Protein AF-A0A1E4RM38-F1 (afdb_monomer_lite)

Organism: NCBI:txid984485

Radius of gyration: 43.85 Å; chains: 1; bounding box: 98×76×112 Å

Structure (mmCIF, N/CA/C/O backbone):
data_AF-A0A1E4RM38-F1
#
_entry.id   AF-A0A1E4RM38-F1
#
loop_
_atom_site.group_PDB
_atom_site.id
_atom_site.type_symbol
_atom_site.label_atom_id
_atom_site.label_alt_id
_atom_site.label_comp_id
_atom_site.label_asym_id
_atom_site.label_entity_id
_atom_site.label_seq_id
_atom_site.pdbx_PDB_ins_code
_atom_site.Cartn_x
_atom_site.Cartn_y
_atom_site.Cartn_z
_atom_site.occupancy
_atom_site.B_iso_or_equiv
_atom_site.auth_seq_id
_atom_site.auth_comp_id
_atom_site.auth_asym_id
_atom_site.auth_atom_id
_atom_site.pdbx_PDB_model_num
ATOM 1 N N . MET A 1 1 ? 0.732 -27.309 5.985 1.00 41.69 1 MET A N 1
ATOM 2 C CA . MET A 1 1 ? -0.721 -27.213 6.249 1.00 41.69 1 MET A CA 1
ATOM 3 C C . MET A 1 1 ? -1.051 -28.374 7.181 1.00 41.69 1 MET A C 1
ATOM 5 O O . MET A 1 1 ? -0.718 -29.479 6.791 1.00 41.69 1 MET A O 1
ATOM 9 N N . SER A 1 2 ? -1.558 -28.128 8.402 1.00 39.53 2 SER A N 1
ATOM 10 C CA . SER A 1 2 ? -1.841 -29.115 9.484 1.00 39.53 2 SER A CA 1
ATOM 11 C C . SER A 1 2 ? -0.873 -29.141 10.688 1.00 39.53 2 SER A C 1
ATOM 13 O O . SER A 1 2 ? -0.327 -30.190 11.010 1.00 39.53 2 SER A O 1
ATOM 15 N N . ARG A 1 3 ? -0.641 -28.002 11.364 1.00 34.72 3 ARG A N 1
ATOM 16 C CA . ARG A 1 3 ? -0.018 -27.971 12.716 1.00 34.72 3 ARG A CA 1
ATOM 17 C C . ARG A 1 3 ? -0.501 -26.840 13.645 1.00 34.72 3 ARG A C 1
ATOM 19 O O . ARG A 1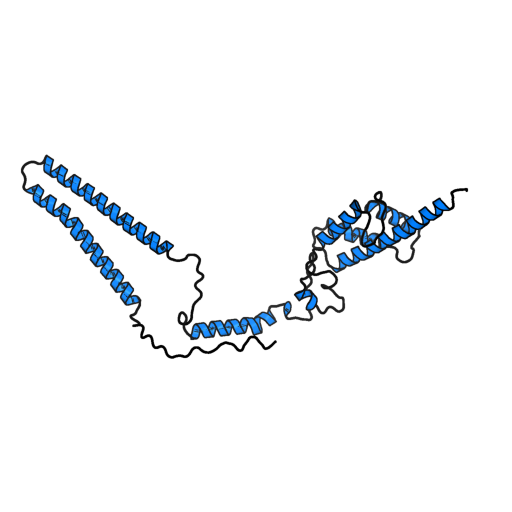 3 ? 0.124 -26.600 14.664 1.00 34.72 3 ARG A O 1
ATOM 26 N N . TYR A 1 4 ? -1.588 -26.140 13.315 1.00 42.53 4 TYR A N 1
ATOM 27 C CA . TYR A 1 4 ? -2.036 -24.962 14.085 1.00 42.53 4 TYR A CA 1
ATOM 28 C C . TYR A 1 4 ? -3.459 -25.076 14.659 1.00 42.53 4 TYR A C 1
ATOM 30 O O . TYR A 1 4 ? -4.029 -24.065 15.045 1.00 42.53 4 TYR A O 1
ATOM 38 N N . ILE A 1 5 ? -4.049 -26.278 14.707 1.00 43.31 5 ILE A N 1
ATOM 39 C CA . ILE A 1 5 ? -5.447 -26.458 15.154 1.00 43.31 5 ILE A CA 1
ATOM 40 C C . ILE A 1 5 ? -5.558 -27.158 16.528 1.00 43.31 5 ILE A C 1
ATOM 42 O O . ILE A 1 5 ? -6.609 -27.087 17.154 1.00 43.31 5 ILE A O 1
ATOM 46 N N . ASP A 1 6 ? -4.485 -27.737 17.072 1.00 42.19 6 ASP A N 1
ATOM 47 C CA . ASP A 1 6 ? -4.609 -28.710 18.174 1.00 42.19 6 ASP A CA 1
ATOM 48 C C . ASP A 1 6 ? -4.479 -28.172 19.614 1.00 42.19 6 ASP A C 1
ATOM 50 O O . ASP A 1 6 ? -4.291 -28.978 20.518 1.00 42.19 6 ASP A O 1
ATOM 54 N N . ASP A 1 7 ? -4.614 -26.867 19.888 1.00 39.22 7 ASP A N 1
ATOM 55 C CA . ASP A 1 7 ? -4.393 -26.358 21.264 1.00 39.22 7 ASP A CA 1
ATOM 56 C C . ASP A 1 7 ? -5.531 -25.527 21.879 1.00 39.22 7 ASP A C 1
ATOM 58 O O . ASP A 1 7 ? -5.318 -24.669 22.732 1.00 39.22 7 ASP A O 1
ATOM 62 N N . TYR A 1 8 ? -6.781 -25.810 21.503 1.00 39.19 8 TYR A N 1
ATOM 63 C CA . TYR A 1 8 ? -7.933 -25.379 22.303 1.00 39.19 8 TYR A CA 1
ATOM 64 C C . TYR A 1 8 ? -8.258 -26.437 23.358 1.00 39.19 8 TYR A C 1
ATOM 66 O O . TYR A 1 8 ? -9.211 -27.210 23.242 1.00 39.19 8 TYR A O 1
ATOM 74 N N . THR A 1 9 ? -7.443 -26.475 24.409 1.00 41.19 9 THR A N 1
ATOM 75 C CA . THR A 1 9 ? -7.754 -27.202 25.640 1.00 41.19 9 THR A CA 1
ATOM 76 C C . THR A 1 9 ? -9.036 -26.618 26.248 1.00 41.19 9 THR A C 1
ATOM 78 O O . THR A 1 9 ? -9.100 -25.444 26.611 1.00 41.19 9 THR A O 1
ATOM 81 N N . GLN A 1 10 ? -10.095 -27.432 26.324 1.00 41.38 10 GLN A N 1
ATOM 82 C CA . GLN A 1 10 ? -11.369 -27.049 26.937 1.00 41.38 10 GLN A CA 1
ATOM 83 C C . GLN A 1 10 ? -11.171 -26.684 28.420 1.00 41.38 10 GLN A C 1
ATOM 85 O O . GLN A 1 10 ? -10.674 -27.521 29.180 1.00 41.38 10 GLN A O 1
ATOM 90 N N . PRO A 1 11 ? -11.605 -25.498 28.884 1.00 38.38 11 PRO A N 1
ATOM 91 C CA . PRO A 1 11 ? -11.641 -25.215 30.307 1.00 38.38 11 PRO A CA 1
ATOM 92 C C . PRO A 1 11 ? -12.803 -25.977 30.964 1.00 38.38 11 PRO A C 1
ATOM 94 O O . PRO A 1 11 ? -13.947 -25.957 30.508 1.00 38.38 11 PRO A O 1
ATOM 97 N N . ASN A 1 12 ? -12.470 -26.670 32.051 1.00 37.03 12 ASN A N 1
ATOM 98 C CA . ASN A 1 12 ? -13.349 -27.481 32.892 1.00 37.03 12 ASN A CA 1
ATOM 99 C C . ASN A 1 12 ? -14.582 -26.673 33.376 1.00 37.03 12 ASN A C 1
ATOM 101 O O . ASN A 1 12 ? -14.408 -25.635 34.016 1.00 37.03 12 ASN A O 1
ATOM 105 N N . PRO A 1 13 ? -15.834 -27.119 33.146 1.00 42.34 13 PRO A N 1
ATOM 106 C CA . PRO A 1 13 ? -17.032 -26.336 33.451 1.00 42.34 13 PRO A CA 1
ATOM 107 C C . PRO A 1 13 ? -17.514 -26.578 34.890 1.00 42.34 13 PRO A C 1
ATOM 109 O O . PRO A 1 13 ? -18.629 -27.054 35.108 1.00 42.34 13 PRO A O 1
ATOM 112 N N . ARG A 1 14 ? -16.672 -26.306 35.893 1.00 40.62 14 ARG A N 1
ATOM 113 C CA . ARG A 1 14 ? -17.050 -26.467 37.308 1.00 40.62 14 ARG A CA 1
ATOM 114 C C . ARG A 1 14 ? -16.480 -25.381 38.210 1.00 40.62 14 ARG A C 1
ATOM 116 O O . ARG A 1 14 ? -15.759 -25.693 39.143 1.00 40.62 14 ARG A O 1
ATOM 123 N N . GLU A 1 15 ? -16.901 -24.139 38.006 1.00 42.41 15 GLU A N 1
ATOM 124 C CA . GLU A 1 15 ? -16.954 -23.164 39.100 1.00 42.41 15 GLU A CA 1
ATOM 125 C C . GLU A 1 15 ? -18.278 -22.399 39.033 1.00 42.41 15 GLU A C 1
ATOM 127 O O . GLU A 1 15 ? -18.467 -21.441 38.287 1.00 42.41 15 GLU A O 1
ATOM 132 N N . ASN A 1 16 ? -19.242 -22.898 39.807 1.00 41.47 16 ASN A N 1
ATOM 133 C CA . ASN A 1 16 ? -20.525 -22.257 40.046 1.00 41.47 16 ASN A CA 1
ATOM 134 C C . ASN A 1 16 ? -20.316 -21.041 40.959 1.00 41.47 16 ASN A C 1
ATOM 136 O O . ASN A 1 16 ? -20.560 -21.120 42.162 1.00 41.47 16 ASN A O 1
ATOM 140 N N . PHE A 1 17 ? -19.907 -19.901 40.403 1.00 39.81 17 PHE A N 1
ATOM 141 C CA . PHE A 1 17 ? -20.157 -18.626 41.066 1.00 39.81 17 PHE A CA 1
ATOM 142 C C . PHE A 1 17 ? -21.632 -18.279 40.875 1.00 39.81 17 PHE A C 1
ATOM 144 O O . PHE A 1 17 ? -22.071 -17.850 39.808 1.00 39.81 17 PHE A O 1
ATOM 151 N N . ILE A 1 18 ? -22.416 -18.500 41.930 1.00 44.28 18 ILE A N 1
ATOM 152 C CA . ILE A 1 18 ? -23.777 -17.983 42.065 1.00 44.28 18 ILE A CA 1
ATOM 153 C C . ILE A 1 18 ? -23.659 -16.457 42.164 1.00 44.28 18 ILE A C 1
ATOM 155 O O . ILE A 1 18 ? -23.666 -15.871 43.242 1.00 44.28 18 ILE A O 1
ATOM 159 N N . SER A 1 19 ? -23.514 -15.791 41.021 1.00 43.69 19 SER A N 1
ATOM 160 C CA . SER A 1 19 ? -23.785 -14.366 40.920 1.00 43.69 19 SER A CA 1
ATOM 161 C C . SER A 1 19 ? -25.297 -14.219 41.057 1.00 43.69 19 SER A C 1
ATOM 163 O O . SER A 1 19 ? -26.040 -14.656 40.172 1.00 43.69 19 SER A O 1
ATOM 165 N N . LEU A 1 20 ? -25.763 -13.653 42.168 1.00 48.12 20 LEU A N 1
ATOM 166 C CA . LEU A 1 20 ? -27.133 -13.171 42.312 1.00 48.12 20 LEU A CA 1
ATOM 167 C C . LEU A 1 20 ? -27.441 -12.262 41.116 1.00 48.12 20 LEU A C 1
ATOM 169 O O . LEU A 1 20 ? -27.055 -11.096 41.087 1.00 48.12 20 LEU A O 1
ATOM 173 N N . ARG A 1 21 ? -28.116 -12.820 40.104 1.00 48.44 21 ARG A N 1
ATOM 174 C CA . ARG A 1 21 ? -28.630 -12.106 38.931 1.00 48.44 21 ARG A CA 1
ATOM 175 C C . ARG A 1 21 ? -29.831 -11.268 39.353 1.00 48.44 21 ARG A C 1
ATOM 177 O O . ARG A 1 21 ? -30.956 -11.495 38.920 1.00 48.44 21 ARG A O 1
ATOM 184 N N . LEU A 1 22 ? -29.604 -10.318 40.249 1.00 60.72 22 LEU A N 1
ATOM 185 C CA . LEU A 1 22 ? -30.565 -9.264 40.505 1.00 60.72 22 LEU A CA 1
ATOM 186 C C . LEU A 1 22 ? -30.644 -8.417 39.228 1.00 60.72 22 LEU A C 1
ATOM 188 O O . LEU A 1 22 ? -29.606 -8.006 38.702 1.00 60.72 22 LEU A O 1
ATOM 192 N N . PRO A 1 23 ? -31.846 -8.195 38.674 1.00 69.62 23 PRO A N 1
ATOM 193 C CA . PRO A 1 23 ? -31.990 -7.495 37.411 1.00 69.62 23 PRO A CA 1
ATOM 194 C C . PRO A 1 23 ? -31.404 -6.092 37.556 1.00 69.62 23 PRO A C 1
ATOM 196 O O . PRO A 1 23 ? -31.853 -5.304 38.383 1.00 69.62 23 PRO A O 1
ATOM 199 N N . GLN A 1 24 ? -30.420 -5.768 36.718 1.00 61.69 24 GLN A N 1
ATOM 200 C CA . GLN A 1 24 ? -29.733 -4.471 36.676 1.00 61.69 24 GLN A CA 1
ATOM 201 C C . GLN A 1 24 ? -30.719 -3.286 36.652 1.00 61.69 24 GLN A C 1
ATOM 203 O O . GLN A 1 24 ? -30.463 -2.236 37.233 1.00 61.69 24 GLN A O 1
ATOM 208 N N . ARG A 1 25 ? -31.908 -3.495 36.068 1.00 68.19 25 ARG A N 1
ATOM 209 C CA . ARG A 1 25 ? -33.035 -2.550 36.071 1.00 68.19 25 ARG A CA 1
ATOM 210 C C . ARG A 1 25 ? -33.512 -2.165 37.475 1.00 68.19 25 ARG A C 1
ATOM 212 O O . ARG A 1 25 ? -33.814 -1.000 37.691 1.00 68.19 25 ARG A O 1
ATOM 219 N N . VAL A 1 26 ? -33.557 -3.102 38.423 1.00 78.19 26 VAL A N 1
ATOM 220 C CA . VAL A 1 26 ? -33.981 -2.833 39.808 1.00 78.19 26 VAL A CA 1
ATOM 221 C C . VAL A 1 26 ? -32.930 -2.012 40.541 1.00 78.19 26 VAL A C 1
ATOM 223 O O . VAL A 1 26 ? -33.294 -1.065 41.227 1.00 78.19 26 VAL A O 1
ATOM 226 N N . PHE A 1 27 ? -31.640 -2.287 40.340 1.00 74.94 27 PHE A N 1
ATOM 227 C CA . PHE A 1 27 ? -30.577 -1.457 40.915 1.00 74.94 27 PHE A CA 1
ATOM 228 C C . PHE A 1 27 ? -30.576 -0.036 40.352 1.00 74.94 27 PHE A C 1
ATOM 230 O O . PHE A 1 27 ? -30.433 0.912 41.117 1.00 74.94 27 PHE A O 1
ATOM 237 N N . ILE A 1 28 ? -30.804 0.127 39.046 1.00 74.06 28 ILE A N 1
ATOM 238 C CA . ILE A 1 28 ? -30.939 1.451 38.421 1.00 74.06 28 ILE A CA 1
ATOM 239 C C . ILE A 1 28 ? -32.145 2.199 39.003 1.00 74.06 28 ILE A C 1
ATOM 241 O O . ILE A 1 28 ? -32.046 3.381 39.326 1.00 74.06 28 ILE A O 1
ATOM 245 N N . TRP A 1 29 ? -33.275 1.512 39.183 1.00 78.88 29 TRP A N 1
ATOM 246 C CA . TRP A 1 29 ? -34.489 2.111 39.735 1.00 78.88 29 TRP A CA 1
ATOM 247 C C . TRP A 1 29 ? -34.317 2.507 41.207 1.00 78.88 29 TRP A C 1
ATOM 249 O O . TRP A 1 29 ? -34.650 3.623 41.601 1.00 78.88 29 TRP A O 1
ATOM 259 N N . LEU A 1 30 ? -33.710 1.626 42.004 1.00 84.31 30 LEU A N 1
ATOM 260 C CA . LEU A 1 30 ? -33.431 1.849 43.421 1.00 84.31 30 LEU A CA 1
ATOM 261 C C . LEU A 1 30 ? -32.401 2.969 43.619 1.00 84.31 30 LEU A C 1
ATOM 263 O O . LEU A 1 30 ? -32.569 3.797 44.511 1.00 84.31 30 LEU A O 1
ATOM 267 N N . TYR A 1 31 ? -31.390 3.052 42.750 1.00 81.06 31 TYR A N 1
ATOM 268 C CA . TYR A 1 31 ? -30.443 4.167 42.713 1.00 81.06 31 TYR A CA 1
ATOM 269 C C . TYR A 1 31 ? -31.128 5.488 42.343 1.00 81.06 31 TYR A C 1
ATOM 271 O O . TYR A 1 31 ? -30.920 6.498 43.008 1.00 81.06 31 TYR A O 1
ATOM 279 N N . SER A 1 32 ? -31.992 5.492 41.325 1.00 78.19 32 SER A N 1
ATOM 280 C CA . SER A 1 32 ? -32.708 6.702 40.908 1.00 78.19 32 SER A CA 1
ATOM 281 C C . SER A 1 32 ? -33.638 7.230 42.004 1.00 78.19 32 SER A C 1
ATOM 283 O O . SER A 1 32 ? -33.714 8.439 42.222 1.00 78.19 32 SER A O 1
ATOM 285 N N . ILE A 1 33 ? -34.344 6.338 42.701 1.00 83.56 33 ILE A N 1
ATOM 286 C CA . ILE A 1 33 ? -35.278 6.715 43.769 1.00 83.56 33 ILE A CA 1
ATOM 287 C C . ILE A 1 33 ? -34.536 7.158 45.019 1.00 83.56 33 ILE A C 1
ATOM 289 O O . ILE A 1 33 ? -34.906 8.174 45.606 1.00 83.56 33 ILE A O 1
ATOM 293 N N . SER A 1 34 ? -33.483 6.437 45.417 1.00 83.88 34 SER A N 1
ATOM 294 C CA . SER A 1 34 ? -32.684 6.835 46.575 1.00 83.88 34 SER A CA 1
ATOM 295 C C . SER A 1 34 ? -32.034 8.194 46.333 1.00 83.88 34 SER A C 1
ATOM 297 O O . SER A 1 34 ? -32.115 9.068 47.192 1.00 83.88 34 SER A O 1
ATOM 299 N N . LEU A 1 35 ? -31.498 8.434 45.134 1.00 80.56 35 LEU A N 1
ATOM 300 C CA . LEU A 1 35 ? -30.905 9.715 44.769 1.00 80.56 35 LEU A CA 1
ATOM 301 C C . LEU A 1 35 ? -31.934 10.850 44.789 1.00 80.56 35 LEU A C 1
ATOM 303 O O . LEU A 1 35 ? -31.644 11.915 45.335 1.00 80.56 35 LEU A O 1
ATOM 307 N N . PHE A 1 36 ? -33.141 10.635 44.257 1.00 81.88 36 PHE A N 1
ATOM 308 C CA . PHE A 1 36 ? -34.220 11.624 44.338 1.00 81.88 36 PHE A CA 1
ATOM 309 C C . PHE A 1 36 ? -34.594 11.932 45.794 1.00 81.88 36 PHE A C 1
ATOM 311 O O . PHE A 1 36 ? -34.612 13.097 46.192 1.00 81.88 36 PHE A O 1
ATOM 318 N N . PHE A 1 37 ? -34.812 10.895 46.606 1.00 87.06 37 PHE A N 1
ATOM 319 C CA . PHE A 1 37 ? -35.181 11.033 48.013 1.00 87.06 37 PHE A CA 1
ATOM 320 C C . PHE A 1 37 ? -34.111 11.777 48.824 1.00 87.06 37 PHE A C 1
ATOM 322 O O . PHE A 1 37 ? -34.424 12.757 49.500 1.00 87.06 37 PHE A O 1
ATOM 329 N N . PHE A 1 38 ? -32.839 11.384 48.708 1.00 79.69 38 PHE A N 1
ATOM 330 C CA . PHE A 1 38 ? -31.735 12.056 49.397 1.00 79.69 38 PHE A CA 1
ATOM 331 C C . PHE A 1 38 ? -31.532 13.494 48.915 1.00 79.69 38 PHE A C 1
ATOM 333 O O . PHE A 1 38 ? -31.194 14.361 49.722 1.00 79.69 38 PHE A O 1
ATOM 340 N N . THR A 1 39 ? -31.783 13.782 47.635 1.00 78.06 39 THR A N 1
ATOM 341 C CA . THR A 1 39 ? -31.697 15.151 47.103 1.00 78.06 39 THR A CA 1
ATOM 342 C C . THR A 1 39 ? -32.784 16.040 47.703 1.00 78.06 39 THR A C 1
ATOM 344 O O . THR A 1 39 ? -32.478 17.126 48.192 1.00 78.06 39 THR A O 1
ATOM 347 N N . VAL A 1 40 ? -34.038 15.577 47.727 1.00 81.38 40 VAL A N 1
ATOM 348 C CA . VAL A 1 40 ? -35.159 16.317 48.330 1.00 81.38 40 VAL A CA 1
ATOM 349 C C . VAL A 1 40 ? -34.935 16.529 49.826 1.00 81.38 40 VAL A C 1
ATOM 351 O O . VAL A 1 40 ? -35.122 17.639 50.319 1.00 81.38 40 VAL A O 1
ATOM 354 N N . LEU A 1 41 ? -34.475 15.497 50.538 1.00 83.31 41 LEU A N 1
ATOM 355 C CA . LEU A 1 41 ? -34.159 15.580 51.962 1.00 83.31 41 LEU A CA 1
ATOM 356 C C . LEU A 1 41 ? -33.045 16.601 52.222 1.00 83.31 41 LEU A C 1
ATOM 358 O O . LEU A 1 41 ? -33.192 17.452 53.094 1.00 83.31 41 LEU A O 1
ATOM 362 N N . THR A 1 42 ? -31.974 16.582 51.425 1.00 79.19 42 THR A N 1
ATOM 363 C CA . THR A 1 42 ? -30.876 17.554 51.537 1.00 79.19 42 THR A CA 1
ATOM 364 C C . THR A 1 42 ? -31.372 18.978 51.286 1.00 79.19 42 THR A C 1
ATOM 366 O O . THR A 1 42 ? -31.109 19.858 52.098 1.00 79.19 42 THR A O 1
ATOM 369 N N . ILE A 1 43 ? -32.150 19.213 50.223 1.00 77.12 43 ILE A N 1
ATOM 370 C CA . ILE A 1 43 ? -32.741 20.535 49.948 1.00 77.12 43 ILE A CA 1
ATOM 371 C C . ILE A 1 43 ? -33.626 20.985 51.116 1.00 77.12 43 ILE A C 1
ATOM 373 O O . ILE A 1 43 ? -33.522 22.131 51.548 1.00 77.12 43 ILE A O 1
ATOM 377 N N . GLY A 1 44 ? -34.449 20.086 51.662 1.00 79.81 44 GLY A N 1
ATOM 378 C CA . GLY A 1 44 ? -35.289 20.354 52.827 1.00 79.81 44 GLY A CA 1
ATOM 379 C C . GLY A 1 44 ? -34.477 20.772 54.052 1.00 79.81 44 GLY A C 1
ATOM 380 O O . GLY A 1 44 ? -34.740 21.825 54.624 1.00 79.81 44 GLY A O 1
ATOM 381 N N . PHE A 1 45 ? -33.449 20.005 54.422 1.00 78.38 45 PHE A N 1
ATOM 382 C CA . PHE A 1 45 ? -32.585 20.323 55.565 1.00 78.38 45 PHE A CA 1
ATOM 383 C C . PHE A 1 45 ? -31.848 21.652 55.394 1.00 78.38 45 PHE A C 1
ATOM 385 O O . PHE A 1 45 ? -31.797 22.452 56.328 1.00 78.38 45 PHE A O 1
ATOM 392 N N . VAL A 1 46 ? -31.318 21.922 54.199 1.00 76.56 46 VAL A N 1
ATOM 393 C CA . VAL A 1 46 ? -30.632 23.190 53.936 1.00 76.56 46 VAL A CA 1
ATOM 394 C C . VAL A 1 46 ? -31.638 24.351 53.972 1.00 76.56 46 VAL A C 1
ATOM 396 O O . VAL A 1 46 ? -31.322 25.394 54.537 1.00 76.56 46 VAL A O 1
ATOM 399 N N . ALA A 1 47 ? -32.868 24.173 53.475 1.00 75.94 47 ALA A N 1
ATOM 400 C CA . ALA A 1 47 ? -33.920 25.196 53.493 1.00 75.94 47 ALA A CA 1
ATOM 401 C C . ALA A 1 47 ? -34.531 25.457 54.883 1.00 75.94 47 ALA A C 1
ATOM 403 O O . ALA A 1 47 ? -35.019 26.557 55.134 1.00 75.94 47 ALA A O 1
ATOM 404 N N . VAL A 1 48 ? -34.482 24.502 55.816 1.00 82.44 48 VAL A N 1
ATOM 405 C CA . VAL A 1 48 ? -34.952 24.720 57.198 1.00 82.44 48 VAL A CA 1
ATOM 406 C C . VAL A 1 48 ? -34.127 25.803 57.899 1.00 82.44 48 VAL A C 1
ATOM 408 O O . VAL A 1 48 ? -34.691 26.610 58.632 1.00 82.44 48 VAL A O 1
ATOM 411 N N . THR A 1 49 ? -32.821 25.882 57.628 1.00 75.88 49 THR A N 1
ATOM 412 C CA . THR A 1 49 ? -31.928 26.864 58.269 1.00 75.88 49 THR A CA 1
ATOM 413 C C . THR A 1 49 ? -32.291 28.337 57.991 1.00 75.88 49 THR A C 1
ATOM 415 O O . THR A 1 49 ? -32.427 29.084 58.962 1.00 75.88 49 THR A O 1
ATOM 418 N N . PRO A 1 50 ? -32.549 28.801 56.746 1.00 74.12 50 PRO A N 1
ATOM 419 C CA . PRO A 1 50 ? -33.031 30.162 56.520 1.00 74.12 50 PRO A CA 1
ATOM 420 C C . PRO A 1 50 ? -34.448 30.376 57.056 1.00 74.12 50 PRO A C 1
ATOM 422 O O . PRO A 1 50 ? -34.735 31.446 57.586 1.00 74.12 50 PRO A O 1
ATOM 425 N N . ILE A 1 51 ? -35.330 29.376 56.961 1.00 79.06 51 ILE A N 1
ATOM 426 C CA . ILE A 1 51 ? -36.713 29.488 57.450 1.00 79.06 51 ILE A CA 1
ATOM 427 C C . ILE A 1 51 ? -36.741 29.705 58.969 1.00 79.06 51 ILE A C 1
ATOM 429 O O . ILE A 1 51 ? -37.518 30.529 59.457 1.00 79.06 51 ILE A O 1
ATOM 433 N N . ASP A 1 52 ? -35.893 28.996 59.714 1.00 77.69 52 ASP A N 1
ATOM 434 C CA . ASP A 1 52 ? -35.796 29.127 61.167 1.00 77.69 52 ASP A CA 1
ATOM 435 C C . ASP A 1 52 ? -35.284 30.514 61.576 1.00 77.69 52 ASP A C 1
ATOM 437 O O . ASP A 1 52 ? -35.895 31.190 62.407 1.00 77.69 52 ASP A O 1
ATOM 441 N N . VAL A 1 53 ? -34.245 31.021 60.906 1.00 75.06 53 VAL A N 1
ATOM 442 C CA . VAL A 1 53 ? -33.737 32.365 61.207 1.00 75.06 53 VAL A CA 1
ATOM 443 C C . VAL A 1 53 ? -34.736 33.462 60.816 1.00 75.06 53 VAL A C 1
ATOM 445 O O . VAL A 1 53 ? -34.874 34.450 61.541 1.00 75.06 53 VAL A O 1
ATOM 448 N N . ILE A 1 54 ? -35.510 33.290 59.739 1.00 73.94 54 ILE A N 1
ATOM 449 C CA . ILE A 1 54 ? -36.615 34.206 59.399 1.00 73.94 54 ILE A CA 1
ATOM 450 C C . ILE A 1 54 ? -37.665 34.226 60.522 1.00 73.94 54 ILE A C 1
ATOM 452 O O . ILE A 1 54 ? -38.122 35.296 60.924 1.00 73.94 54 ILE A O 1
ATOM 456 N N . LYS A 1 55 ? -38.024 33.065 61.084 1.00 77.50 55 LYS A N 1
ATOM 457 C CA . LYS A 1 55 ? -38.975 32.996 62.204 1.00 77.50 55 LYS A CA 1
ATOM 458 C C . LYS A 1 55 ? -38.434 33.644 63.477 1.00 77.50 55 LYS A C 1
ATOM 460 O O . LYS A 1 55 ? -39.154 34.416 64.106 1.00 77.50 55 LYS A O 1
ATOM 465 N N . GLN A 1 56 ? -37.178 33.388 63.836 1.00 70.31 56 GLN A N 1
ATOM 466 C CA . GLN A 1 56 ? -36.564 33.973 65.033 1.00 70.31 56 GLN A CA 1
ATOM 467 C C . GLN A 1 56 ? -36.377 35.494 64.912 1.00 70.31 56 GLN A C 1
ATOM 469 O O . GLN A 1 56 ? -36.550 36.226 65.886 1.00 70.31 56 GLN A O 1
ATOM 474 N N . THR A 1 57 ? -36.095 36.001 63.709 1.00 70.88 57 THR A N 1
ATOM 475 C CA . THR A 1 57 ? -35.948 37.446 63.467 1.00 70.88 57 THR A CA 1
ATOM 476 C C . THR A 1 57 ? -37.279 38.201 63.446 1.00 70.88 57 THR A C 1
ATOM 478 O O . THR A 1 57 ? -37.293 39.402 63.715 1.00 70.88 57 THR A O 1
ATOM 481 N N . LEU A 1 58 ? -38.422 37.547 63.211 1.00 69.56 58 LEU A N 1
ATOM 482 C CA . LEU A 1 58 ? -39.734 38.207 63.268 1.00 69.56 58 LEU A CA 1
ATOM 483 C C . LEU A 1 58 ? -40.064 38.759 64.671 1.00 69.56 58 LEU A C 1
ATOM 485 O O . LEU A 1 58 ? -40.679 39.821 64.754 1.00 69.56 58 LEU A O 1
ATOM 489 N N . GLY A 1 59 ? -39.579 38.129 65.748 1.00 66.50 59 GLY A N 1
ATOM 490 C CA . GLY A 1 59 ? -39.905 38.479 67.141 1.00 66.50 59 GLY A CA 1
ATOM 491 C C . GLY A 1 59 ? -39.123 39.636 67.789 1.00 66.50 59 GLY A C 1
ATOM 492 O O . GLY A 1 59 ? -39.456 40.022 68.905 1.00 66.50 59 GLY A O 1
ATOM 493 N N . THR A 1 60 ? -38.096 40.204 67.146 1.00 64.94 60 THR A N 1
ATOM 494 C CA . THR A 1 60 ? -37.252 41.277 67.732 1.00 64.94 60 THR A CA 1
ATOM 495 C C . THR A 1 60 ? -37.694 42.687 67.300 1.00 64.94 60 THR A C 1
ATOM 497 O O . THR A 1 60 ? -38.385 42.838 66.301 1.00 64.94 60 THR A O 1
ATOM 500 N N . SER A 1 61 ? -37.348 43.763 68.015 1.00 63.94 61 SER A N 1
ATOM 501 C CA . SER A 1 61 ? -37.934 45.101 67.742 1.00 63.94 61 SER A CA 1
ATOM 502 C C . SER A 1 61 ? -37.188 45.960 66.702 1.00 63.94 61 SER A C 1
ATOM 504 O O . SER A 1 61 ? -37.737 46.950 66.226 1.00 63.94 61 SER A O 1
ATOM 506 N N . SER A 1 62 ? -35.953 45.618 66.308 1.00 72.06 62 SER A N 1
ATOM 507 C CA . SER A 1 62 ? -35.121 46.451 65.418 1.00 72.06 62 SER A CA 1
ATOM 508 C C . SER A 1 62 ? -35.164 45.994 63.950 1.00 72.06 62 SER A C 1
ATOM 510 O O . SER A 1 62 ? -34.507 45.039 63.547 1.00 72.06 62 SER A O 1
ATOM 512 N N . SER A 1 63 ? -35.918 46.709 63.107 1.00 69.38 63 SER A N 1
ATOM 513 C CA . SER A 1 63 ? -36.176 46.309 61.709 1.00 69.38 63 SER A CA 1
ATOM 514 C C . SER A 1 63 ? -34.924 46.193 60.819 1.00 69.38 63 SER A C 1
ATOM 516 O O . SER A 1 63 ? -34.890 45.343 59.933 1.00 69.38 63 SER A O 1
ATOM 518 N N . GLY A 1 64 ? -33.893 47.020 61.032 1.00 71.19 64 GLY A N 1
ATOM 519 C CA . GLY A 1 64 ? -32.694 47.038 60.176 1.00 71.19 64 GLY A CA 1
ATOM 520 C C . GLY A 1 64 ? -31.772 45.828 60.366 1.00 71.19 64 GLY A C 1
ATOM 521 O O . GLY A 1 64 ? -31.256 45.276 59.398 1.00 71.19 64 GLY A O 1
ATOM 522 N N . ILE A 1 65 ? -31.621 45.361 61.609 1.00 74.56 65 ILE A N 1
ATOM 523 C CA . ILE A 1 65 ? -30.765 44.210 61.942 1.00 74.56 65 ILE A CA 1
ATOM 524 C C . ILE A 1 65 ? -31.375 42.911 61.389 1.00 74.56 65 ILE A C 1
ATOM 526 O O . ILE A 1 65 ? -30.646 42.047 60.903 1.00 74.56 65 ILE A O 1
ATOM 530 N N . LYS A 1 66 ? -32.713 42.804 61.366 1.00 70.88 66 LYS A N 1
ATOM 531 C CA . LYS A 1 66 ? -33.435 41.660 60.778 1.00 70.88 66 LYS A CA 1
ATOM 532 C C . LYS A 1 66 ? -33.101 41.461 59.304 1.00 70.88 66 LYS A C 1
ATOM 534 O O . LYS A 1 66 ? -32.775 40.356 58.884 1.00 70.88 66 LYS A O 1
ATOM 539 N N . LEU A 1 67 ? -33.169 42.542 58.528 1.00 76.38 67 LEU A N 1
ATOM 540 C CA . LEU A 1 67 ? -32.948 42.499 57.087 1.00 76.38 67 LEU A CA 1
ATOM 541 C C . LEU A 1 67 ? -31.500 42.110 56.757 1.00 76.38 67 LEU A C 1
ATOM 543 O O . LEU A 1 67 ? -31.270 41.309 55.856 1.00 76.38 67 LEU A O 1
ATOM 547 N N . PHE A 1 68 ? -30.532 42.592 57.539 1.00 80.56 68 PHE A N 1
ATOM 548 C CA . PHE A 1 68 ? -29.121 42.258 57.347 1.00 80.56 68 PHE A CA 1
ATOM 549 C C . PHE A 1 68 ? -28.815 40.772 57.605 1.00 80.56 68 PHE A C 1
ATOM 551 O O . PHE A 1 68 ? -28.135 40.135 56.801 1.00 80.56 68 PHE A O 1
ATOM 558 N N . ILE A 1 69 ? -29.372 40.191 58.675 1.00 80.06 69 ILE A N 1
ATOM 559 C CA . ILE A 1 69 ? -29.191 38.766 59.005 1.00 80.06 69 ILE A CA 1
ATOM 560 C C . ILE A 1 69 ? -29.782 37.868 57.908 1.00 80.06 69 ILE A C 1
ATOM 562 O O . ILE A 1 69 ? -29.129 36.923 57.465 1.00 80.06 69 ILE A O 1
ATOM 566 N N . VAL A 1 70 ? -30.989 38.183 57.426 1.00 78.94 70 VAL A N 1
ATOM 567 C CA . VAL A 1 70 ? -31.645 37.410 56.358 1.00 78.94 70 VAL A CA 1
ATOM 568 C C . VAL A 1 70 ? -30.835 37.458 55.058 1.00 78.94 70 VAL A C 1
ATOM 570 O O . VAL A 1 70 ? -30.657 36.423 54.414 1.00 78.94 70 VAL A O 1
ATOM 573 N N . ILE A 1 71 ? -30.291 38.624 54.693 1.00 82.81 71 ILE A N 1
ATOM 574 C CA . ILE A 1 71 ? -29.452 38.776 53.494 1.00 82.81 71 ILE A CA 1
ATOM 575 C C . ILE A 1 71 ? -28.175 37.940 53.604 1.00 82.81 71 ILE A C 1
ATOM 577 O O . ILE A 1 71 ? -27.849 37.216 52.663 1.00 82.81 71 ILE A O 1
ATOM 581 N N . ILE A 1 72 ? -27.476 37.984 54.745 1.00 83.81 72 ILE A N 1
ATOM 582 C CA . ILE A 1 72 ? -26.251 37.194 54.950 1.00 83.81 72 ILE A CA 1
ATOM 583 C C . ILE A 1 72 ? -26.536 35.701 54.780 1.00 83.81 72 ILE A C 1
ATOM 585 O O . ILE A 1 72 ? -25.797 35.009 54.083 1.00 83.81 72 ILE A O 1
ATOM 589 N N . ILE A 1 73 ? -27.625 35.203 55.364 1.00 82.12 73 ILE A N 1
ATOM 590 C CA . ILE A 1 73 ? -27.972 33.781 55.283 1.00 82.12 73 ILE A CA 1
ATOM 591 C C . ILE A 1 73 ? -28.332 33.379 53.855 1.00 82.12 73 ILE A C 1
ATOM 593 O O . ILE A 1 73 ? -27.903 32.321 53.400 1.00 82.12 73 ILE A O 1
ATOM 597 N N . CYS A 1 74 ? -29.051 34.229 53.118 1.00 80.56 74 CYS A N 1
ATOM 598 C CA . CYS A 1 74 ? -29.340 33.978 51.707 1.00 80.56 74 CYS A CA 1
ATOM 599 C C . CYS A 1 74 ? -28.057 33.903 50.866 1.00 80.56 74 CYS A C 1
ATOM 601 O O . CYS A 1 74 ? -27.940 33.029 50.007 1.00 80.56 74 CYS A O 1
ATOM 603 N N . ILE A 1 75 ? -27.079 34.775 51.130 1.00 86.00 75 ILE A N 1
ATOM 604 C CA . ILE A 1 75 ? -25.786 34.762 50.432 1.00 86.00 75 ILE A CA 1
ATOM 605 C C . ILE A 1 75 ? -25.007 33.485 50.764 1.00 86.00 75 ILE A C 1
ATOM 607 O O . ILE A 1 75 ? -24.536 32.806 49.854 1.00 86.00 75 ILE A O 1
ATOM 611 N N . VAL A 1 76 ? -24.906 33.119 52.045 1.00 85.00 76 VAL A N 1
ATOM 612 C CA . VAL A 1 76 ? -24.207 31.896 52.478 1.00 85.00 76 VAL A CA 1
ATOM 613 C C . VAL A 1 76 ? -24.869 30.648 51.886 1.00 85.00 76 VAL A C 1
ATOM 615 O O . VAL A 1 76 ? -24.172 29.765 51.386 1.00 85.00 76 VAL A O 1
ATOM 618 N N . PHE A 1 77 ? -26.203 30.599 51.865 1.00 83.06 77 PHE A N 1
ATOM 619 C CA . PHE A 1 77 ? -26.968 29.525 51.232 1.00 83.06 77 PHE A CA 1
ATOM 620 C C . PHE A 1 77 ? -26.673 29.419 49.730 1.00 83.06 77 PHE A C 1
ATOM 622 O O . PHE A 1 77 ? -26.406 28.325 49.231 1.00 83.06 77 PHE A O 1
ATOM 629 N N . LEU A 1 78 ? -26.675 30.545 49.008 1.00 83.44 78 LEU A N 1
ATOM 630 C CA . LEU A 1 78 ? -26.394 30.572 47.571 1.00 83.44 78 LEU A CA 1
ATOM 631 C C . LEU A 1 78 ? -24.977 30.066 47.282 1.00 83.44 78 LEU A C 1
ATOM 633 O O . LEU A 1 78 ? -24.798 29.202 46.423 1.00 83.44 78 LEU A O 1
ATOM 637 N N . VAL A 1 79 ? -23.983 30.545 48.035 1.00 87.94 79 VAL A N 1
ATOM 638 C CA . VAL A 1 79 ? -2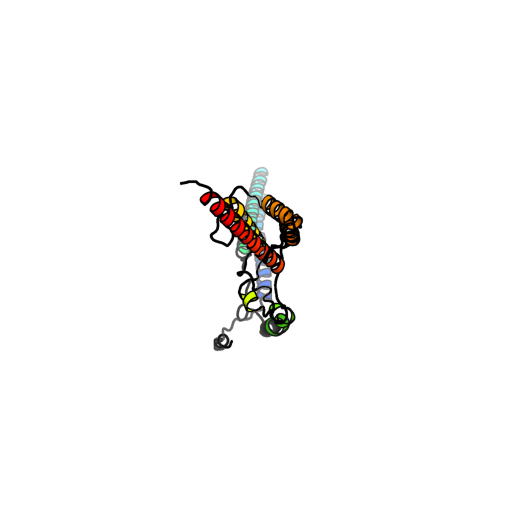2.582 30.123 47.888 1.00 87.94 79 VAL A CA 1
ATOM 639 C C . VAL A 1 79 ? -22.423 28.626 48.166 1.00 87.94 79 VAL A C 1
ATOM 641 O O . VAL A 1 79 ? -21.802 27.923 47.369 1.00 87.94 79 VAL A O 1
ATOM 644 N N . ALA A 1 80 ? -23.026 28.110 49.240 1.00 81.69 80 ALA A N 1
ATOM 645 C CA . ALA A 1 80 ? -22.980 26.686 49.566 1.00 81.69 80 ALA A CA 1
ATOM 646 C C . ALA A 1 80 ? -23.665 25.822 48.490 1.00 81.69 80 ALA A C 1
ATOM 648 O O . ALA A 1 80 ? -23.117 24.802 48.072 1.00 81.69 80 ALA A O 1
ATOM 649 N N . SER A 1 81 ? -24.827 26.248 47.985 1.00 78.75 81 SER A N 1
ATOM 650 C CA . SER A 1 81 ? -25.537 25.550 46.906 1.00 78.75 81 SER A CA 1
ATOM 651 C C . SER A 1 81 ? -24.720 25.514 45.613 1.00 78.75 81 SER A C 1
ATOM 653 O O . SER A 1 81 ? -24.674 24.488 44.933 1.00 78.75 81 SER A O 1
ATOM 655 N N . LEU A 1 82 ? -24.064 26.622 45.267 1.00 85.19 82 LEU A N 1
ATOM 656 C CA . LEU A 1 82 ? -23.216 26.728 44.083 1.00 85.19 82 LEU A CA 1
ATOM 657 C C . LEU A 1 82 ? -21.972 25.838 44.218 1.00 85.19 82 LEU A C 1
ATOM 659 O O . LEU A 1 82 ? -21.633 25.116 43.281 1.00 85.19 82 LEU A O 1
ATOM 663 N N . PHE A 1 83 ? -21.352 25.797 45.399 1.00 88.50 83 PHE A N 1
ATOM 664 C CA . PHE A 1 83 ? -20.241 24.890 45.691 1.00 88.50 83 PHE A CA 1
ATOM 665 C C . PHE A 1 83 ? -20.638 23.411 45.539 1.00 88.50 83 PHE A C 1
ATOM 667 O O . PHE A 1 83 ? -19.952 22.659 44.844 1.00 88.50 83 PHE A O 1
ATOM 674 N N . LEU A 1 84 ? -21.775 22.994 46.112 1.00 82.62 84 LEU A N 1
ATOM 675 C CA . LEU A 1 84 ? -22.286 21.624 45.966 1.00 82.62 84 LEU A CA 1
ATOM 676 C C . LEU A 1 84 ? -22.594 21.270 44.502 1.00 82.62 84 LEU A C 1
ATOM 678 O O . LEU A 1 84 ? -22.318 20.151 44.063 1.00 82.62 84 LEU A O 1
ATOM 682 N N . TYR A 1 85 ? -23.123 22.222 43.728 1.00 83.69 85 TYR A N 1
ATOM 683 C CA . TYR A 1 85 ? -23.364 22.038 42.298 1.00 83.69 85 TYR A CA 1
ATOM 684 C C . TYR A 1 85 ? -22.062 21.790 41.524 1.00 83.69 85 TYR A C 1
ATOM 686 O O . TYR A 1 85 ? -21.982 20.834 40.747 1.00 83.69 85 TYR A O 1
ATOM 694 N N . PHE A 1 86 ? -21.020 22.592 41.770 1.00 88.06 86 PHE A N 1
ATOM 695 C CA . PHE A 1 86 ? -19.716 22.396 41.133 1.00 88.06 86 PHE A CA 1
ATOM 696 C C . PHE A 1 86 ? -19.051 21.083 41.548 1.00 88.06 86 PHE A C 1
ATOM 698 O O . PHE A 1 86 ? -18.493 20.403 40.688 1.00 88.06 86 PHE A O 1
ATOM 705 N N . LEU A 1 87 ? -19.163 20.676 42.817 1.00 84.69 87 LEU A N 1
ATOM 706 C CA . LEU A 1 87 ? -18.642 19.390 43.286 1.00 84.69 87 LEU A CA 1
ATOM 707 C C . LEU A 1 87 ? -19.292 18.216 42.537 1.00 84.69 87 LEU A C 1
ATOM 709 O O . LEU A 1 87 ? -18.596 17.314 42.068 1.00 84.69 87 LEU A O 1
ATOM 713 N N . ARG A 1 88 ? -20.617 18.258 42.352 1.00 86.62 88 ARG A N 1
ATOM 714 C CA . ARG A 1 88 ? -21.352 17.255 41.569 1.00 86.62 88 ARG A CA 1
ATOM 715 C C . ARG A 1 88 ? -20.928 17.252 40.101 1.00 86.62 88 ARG A C 1
ATOM 717 O O . ARG A 1 88 ? -20.742 16.185 39.516 1.00 86.62 88 ARG A O 1
ATOM 724 N N . LEU A 1 89 ? -20.783 18.434 39.500 1.00 85.62 89 LEU A N 1
ATOM 725 C CA . LEU A 1 89 ? -20.356 18.564 38.107 1.00 85.62 89 LEU A CA 1
ATOM 726 C C . LEU A 1 89 ? -18.938 18.003 37.908 1.00 85.62 89 LEU A C 1
ATOM 728 O O . LEU A 1 89 ? -18.687 17.307 36.925 1.00 85.62 89 LEU A O 1
ATOM 732 N N . TYR A 1 90 ? -18.039 18.258 38.859 1.00 88.75 90 TYR A N 1
ATOM 733 C CA . TYR A 1 90 ? -16.669 17.755 38.858 1.00 88.75 90 TYR A CA 1
ATOM 734 C C . TYR A 1 90 ? -16.606 16.229 38.988 1.00 88.75 90 TYR A C 1
ATOM 736 O O . TYR A 1 90 ? -15.963 15.575 38.169 1.00 88.75 90 TYR A O 1
ATOM 744 N N . GLN A 1 91 ? -17.333 15.643 39.946 1.00 86.75 91 GLN A N 1
ATOM 745 C CA . GLN A 1 91 ? -17.411 14.185 40.104 1.00 86.75 91 GLN A CA 1
ATOM 746 C C . GLN A 1 91 ? -17.916 13.501 38.830 1.00 86.75 91 GLN A C 1
ATOM 748 O O . GLN A 1 91 ? -17.315 12.535 38.372 1.00 86.75 91 GLN A O 1
ATOM 753 N N . ASN A 1 92 ? -18.963 14.047 38.204 1.00 79.25 92 ASN A N 1
ATOM 754 C CA . ASN A 1 92 ? -19.498 13.502 36.957 1.00 79.25 92 ASN A CA 1
ATOM 755 C C . ASN A 1 92 ? -18.466 13.540 35.814 1.00 79.25 92 ASN A C 1
ATOM 757 O O . ASN A 1 92 ? -18.382 12.618 35.009 1.00 79.25 92 ASN A O 1
ATOM 761 N N . ARG A 1 93 ? -17.641 14.594 35.747 1.00 84.44 93 ARG A N 1
ATOM 762 C CA . ARG A 1 93 ? -16.558 14.686 34.757 1.00 84.44 93 ARG A CA 1
ATOM 763 C C . ARG A 1 93 ? -15.458 13.657 34.993 1.00 84.44 93 ARG A C 1
ATOM 765 O O . ARG A 1 93 ? -14.997 13.076 34.017 1.00 84.44 93 ARG A O 1
ATOM 772 N N . ILE A 1 94 ? -15.073 13.408 36.245 1.00 85.12 94 ILE A N 1
ATOM 773 C CA . ILE A 1 94 ? -14.114 12.342 36.575 1.00 85.12 94 ILE A CA 1
ATOM 774 C C . ILE A 1 94 ? -14.670 10.987 36.139 1.00 85.12 94 ILE A C 1
ATOM 776 O O . ILE A 1 94 ? -14.010 10.287 35.383 1.00 85.12 94 ILE A O 1
ATOM 780 N N . SER A 1 95 ? -15.909 10.662 36.513 1.00 79.75 95 SER A N 1
ATOM 781 C CA . SER A 1 95 ? -16.519 9.377 36.152 1.00 79.75 95 SER A CA 1
ATOM 782 C C . SER A 1 95 ? -16.641 9.167 34.640 1.00 79.75 95 SER A C 1
ATOM 784 O O . SER A 1 95 ? -16.543 8.037 34.176 1.00 79.75 95 SER A O 1
ATOM 786 N N . LEU A 1 96 ? -16.838 10.235 33.859 1.00 77.56 96 LEU A N 1
ATOM 787 C CA . LEU A 1 96 ? -16.836 10.158 32.394 1.00 77.56 96 LEU A CA 1
ATOM 788 C C . LEU A 1 96 ? -15.429 9.990 31.807 1.00 77.56 96 LEU A C 1
ATOM 790 O O . LEU A 1 96 ? -15.283 9.309 30.797 1.00 77.56 96 LEU A O 1
ATOM 794 N N . ASN A 1 97 ? -14.407 10.592 32.420 1.00 77.38 97 ASN A N 1
ATOM 795 C CA . ASN A 1 97 ? -13.014 10.417 32.002 1.00 77.38 97 ASN A CA 1
ATOM 796 C C . ASN A 1 97 ? -12.465 9.027 32.356 1.00 77.38 97 ASN A C 1
ATOM 798 O O . ASN A 1 97 ? -11.584 8.536 31.654 1.00 77.38 97 ASN A O 1
ATOM 802 N N . ASP A 1 98 ? -13.008 8.391 33.395 1.00 74.31 98 ASP A N 1
ATOM 803 C CA . ASP A 1 98 ? -12.697 7.007 33.761 1.00 74.31 98 ASP A CA 1
ATOM 804 C C . ASP A 1 98 ? -13.296 5.983 32.786 1.00 74.31 98 ASP A C 1
ATOM 806 O O . ASP A 1 98 ? -12.914 4.814 32.821 1.00 74.31 98 ASP A O 1
ATOM 810 N N . ILE A 1 99 ? -14.204 6.388 31.887 1.00 69.69 99 ILE A N 1
ATOM 811 C CA . ILE A 1 99 ? -14.624 5.541 30.769 1.00 69.69 99 ILE A CA 1
ATOM 812 C C . ILE A 1 99 ? -13.521 5.621 29.704 1.00 69.69 99 ILE A C 1
ATOM 814 O O . ILE A 1 99 ? -13.377 6.662 29.055 1.00 69.69 99 ILE A O 1
ATOM 818 N N . PRO A 1 100 ? -12.733 4.553 29.475 1.00 61.62 100 PRO A N 1
ATOM 819 C CA . PRO A 1 100 ? -11.677 4.567 28.473 1.00 61.62 100 PRO A CA 1
ATOM 820 C C . PRO A 1 100 ? -12.272 4.803 27.080 1.00 61.62 100 PRO A C 1
ATOM 822 O O . PRO A 1 100 ? -12.797 3.899 26.438 1.00 61.62 100 PRO A O 1
ATOM 825 N N . SER A 1 101 ? -12.119 6.021 26.562 1.00 57.56 101 SER A N 1
ATOM 826 C CA . SER A 1 101 ? -12.566 6.424 25.217 1.00 57.56 101 SER A CA 1
ATOM 827 C C . SER A 1 101 ? -11.869 5.671 24.073 1.00 57.56 101 SER A C 1
ATOM 829 O O . SER A 1 101 ? -12.237 5.830 22.912 1.00 57.56 101 SER A O 1
ATOM 831 N N . LYS A 1 102 ? -10.859 4.851 24.394 1.0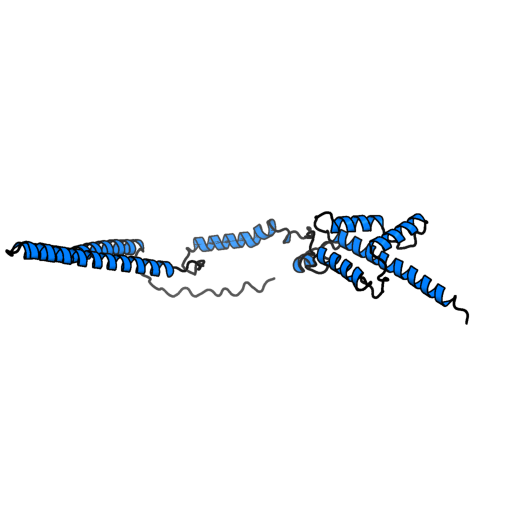0 55.12 102 LYS A N 1
ATOM 832 C CA . LYS A 1 102 ? -10.020 4.110 23.442 1.00 55.12 102 LYS A CA 1
ATOM 833 C C . LYS A 1 102 ? -10.021 2.593 23.615 1.00 55.12 102 LYS A C 1
ATOM 835 O O . LYS A 1 102 ? -9.380 1.917 22.813 1.00 55.12 102 LYS A O 1
ATOM 840 N N . SER A 1 103 ? -10.705 2.025 24.608 1.00 51.81 103 SER A N 1
ATOM 841 C CA . SER A 1 103 ? -10.817 0.567 24.658 1.00 51.81 103 SER A CA 1
ATOM 842 C C . SER A 1 103 ? -11.916 0.142 23.696 1.00 51.81 103 SER A C 1
ATOM 844 O O . SER A 1 103 ? -13.102 0.224 24.015 1.00 51.81 103 SER A O 1
ATOM 846 N N . VAL A 1 104 ? -11.519 -0.313 22.508 1.00 60.28 104 VAL A N 1
ATOM 847 C CA . VAL A 1 104 ? -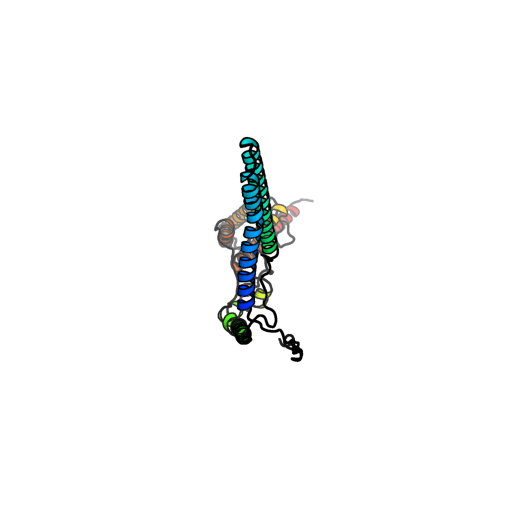12.346 -1.235 21.731 1.00 60.28 104 VAL A CA 1
ATOM 848 C C . VAL A 1 104 ? -12.618 -2.399 22.668 1.00 60.28 104 VAL A C 1
ATOM 850 O O . VAL A 1 104 ? -11.722 -3.180 22.974 1.00 60.28 104 VAL A O 1
ATOM 853 N N . TYR A 1 105 ? -13.817 -2.427 23.232 1.00 68.62 105 TYR A N 1
ATOM 854 C CA . TYR A 1 105 ? -14.223 -3.505 24.105 1.00 68.62 105 TYR A CA 1
ATOM 855 C C . TYR A 1 105 ? -14.212 -4.790 23.280 1.00 68.62 105 TYR A C 1
ATOM 857 O O . TYR A 1 105 ? -14.971 -4.929 22.318 1.00 68.62 105 TYR A O 1
ATOM 865 N N . ILE A 1 106 ? -13.296 -5.690 23.625 1.00 72.94 106 ILE A N 1
ATOM 866 C CA . ILE A 1 106 ? -13.235 -7.026 23.051 1.00 72.94 106 ILE A CA 1
ATOM 867 C C . ILE A 1 106 ? -14.034 -7.909 24.010 1.00 72.94 106 ILE A C 1
ATOM 869 O O . ILE A 1 106 ? -13.614 -8.053 25.157 1.00 72.94 106 ILE A O 1
ATOM 873 N N . PRO A 1 107 ? -15.191 -8.446 23.593 1.00 73.56 107 PRO A N 1
ATOM 874 C CA . PRO A 1 107 ? -16.009 -9.275 24.465 1.00 73.56 107 PRO A CA 1
ATOM 875 C C . PRO A 1 107 ? -15.239 -10.530 24.888 1.00 73.56 107 PRO A C 1
ATOM 877 O O . PRO A 1 107 ? -14.656 -11.226 24.054 1.00 73.56 107 PRO A O 1
ATOM 880 N N . PHE A 1 108 ? -15.256 -10.815 26.186 1.00 71.31 108 PHE A N 1
ATOM 881 C CA . PHE A 1 108 ? -14.640 -11.989 26.792 1.00 71.31 108 PHE A CA 1
ATOM 882 C C . PHE A 1 108 ? -15.666 -13.113 27.005 1.00 71.31 108 PHE A C 1
ATOM 884 O O . PHE A 1 108 ? -16.856 -13.002 26.692 1.00 71.31 108 PHE A O 1
ATOM 891 N N . TYR A 1 109 ? -15.196 -14.246 27.526 1.00 66.06 109 TYR A N 1
ATOM 892 C CA . TYR A 1 109 ? -16.027 -15.419 27.769 1.00 66.06 109 TYR A CA 1
ATOM 893 C C . TYR A 1 109 ? -17.141 -15.107 28.784 1.00 66.06 109 TYR A C 1
ATOM 895 O O . TYR A 1 109 ? -16.872 -14.873 29.959 1.00 66.06 109 TYR A O 1
ATOM 903 N N . GLY A 1 110 ? -18.396 -15.117 28.324 1.00 77.38 110 GLY A N 1
ATOM 904 C CA . GLY A 1 110 ? -19.579 -14.794 29.133 1.00 77.38 110 GLY A CA 1
ATOM 905 C C . GLY A 1 110 ? -20.213 -13.430 28.843 1.00 77.38 110 GLY A C 1
ATOM 906 O O . GLY A 1 110 ? -21.346 -13.206 29.268 1.00 77.38 110 GLY A O 1
ATOM 907 N N . ASP A 1 111 ? -19.544 -12.567 28.075 1.00 82.62 111 ASP A N 1
ATOM 908 C CA . ASP A 1 111 ? -20.067 -11.246 27.696 1.00 82.62 111 ASP A CA 1
ATOM 909 C C . ASP A 1 111 ? -21.126 -11.321 26.588 1.00 82.62 111 ASP A C 1
ATOM 911 O O . ASP A 1 111 ? -22.033 -10.492 26.499 1.00 82.62 111 ASP A O 1
ATOM 915 N N . LEU A 1 112 ? -21.027 -12.347 25.742 1.00 83.06 112 LEU A N 1
ATOM 916 C CA . LEU A 1 112 ? -21.943 -12.610 24.639 1.00 83.06 112 LEU A CA 1
ATOM 917 C C . LEU A 1 112 ? -22.744 -13.890 24.894 1.00 83.06 112 LEU A C 1
ATOM 919 O O . LEU A 1 112 ? -22.251 -14.859 25.476 1.00 83.06 112 LEU A O 1
ATOM 923 N N . SER A 1 113 ? -23.992 -13.911 24.415 1.00 87.81 113 SER A N 1
ATOM 924 C CA . SER A 1 113 ? -24.777 -15.148 24.375 1.00 87.81 113 SER A CA 1
ATOM 925 C C . SER A 1 113 ? -24.093 -16.172 23.469 1.00 87.81 113 SER A C 1
ATOM 927 O O . SER A 1 113 ? -23.528 -15.814 22.432 1.00 87.81 113 SER A O 1
ATOM 929 N N . LYS A 1 114 ? -24.215 -17.457 23.818 1.00 85.88 114 LYS A N 1
ATOM 930 C CA . LYS A 1 114 ? -23.644 -18.568 23.041 1.00 85.88 114 LYS A CA 1
ATOM 931 C C . LYS A 1 114 ? -24.083 -18.537 21.575 1.00 85.88 114 LYS A C 1
ATOM 933 O O . LYS A 1 114 ? -23.271 -18.817 20.701 1.00 85.88 114 LYS A O 1
ATOM 938 N N . ASP A 1 115 ? -25.324 -18.130 21.309 1.00 87.81 115 ASP A N 1
ATOM 939 C CA . ASP A 1 115 ? -25.867 -18.028 19.948 1.00 87.81 115 ASP A CA 1
ATOM 940 C C . ASP A 1 115 ? -25.156 -16.951 19.118 1.00 87.81 115 ASP A C 1
ATOM 942 O O . ASP A 1 115 ? -24.921 -17.127 17.924 1.00 87.81 115 ASP A O 1
ATOM 946 N N . VAL A 1 116 ? -24.774 -15.842 19.758 1.00 86.69 116 VAL A N 1
ATOM 947 C CA . VAL A 1 116 ? -24.056 -14.739 19.107 1.00 86.69 116 VAL A CA 1
ATOM 948 C C . VAL A 1 116 ? -22.620 -15.152 18.809 1.00 86.69 116 VAL A C 1
ATOM 950 O O . VAL A 1 116 ? -22.150 -14.923 17.697 1.00 86.69 116 VAL A O 1
ATOM 953 N N . CYS A 1 117 ? -21.947 -15.819 19.753 1.00 86.31 117 CYS A N 1
ATOM 954 C CA . CYS A 1 117 ? -20.623 -16.397 19.514 1.00 86.31 117 CYS A CA 1
ATOM 955 C C . CYS A 1 117 ? -20.659 -17.390 18.347 1.00 86.31 117 CYS A C 1
ATOM 957 O O . CYS A 1 117 ? -19.905 -17.235 17.392 1.00 86.31 117 CYS A O 1
ATOM 959 N N . ALA A 1 118 ? -21.607 -18.333 18.360 1.00 88.88 118 ALA A N 1
ATOM 960 C CA . ALA A 1 118 ? -21.758 -19.320 17.294 1.00 88.88 118 ALA A CA 1
ATOM 961 C C . ALA A 1 118 ? -22.049 -18.676 15.926 1.00 88.88 118 ALA A C 1
ATOM 963 O O . ALA A 1 118 ? -21.560 -19.147 14.899 1.00 88.88 118 ALA A O 1
ATOM 964 N N . TYR A 1 119 ? -22.825 -17.589 15.893 1.00 92.50 119 TYR A N 1
ATOM 965 C CA . TYR A 1 119 ? -23.068 -16.827 14.670 1.00 92.50 119 TYR A CA 1
ATOM 966 C C . TYR A 1 119 ? -21.798 -16.145 14.146 1.00 92.50 119 TYR A C 1
ATOM 968 O O . TYR A 1 119 ? -21.510 -16.233 12.950 1.00 92.50 119 TYR A O 1
ATOM 976 N N . ILE A 1 120 ? -21.039 -15.485 15.026 1.00 88.50 120 ILE A N 1
ATOM 977 C CA . ILE A 1 120 ? -19.770 -14.832 14.680 1.00 88.50 120 ILE A CA 1
ATOM 978 C C . ILE A 1 120 ? -18.784 -15.868 14.143 1.00 88.50 120 ILE A C 1
ATOM 980 O O . ILE A 1 120 ? -18.234 -15.669 13.062 1.00 88.50 120 ILE A O 1
ATOM 984 N N . ASP A 1 121 ? -18.630 -16.994 14.835 1.00 90.19 121 ASP A N 1
ATOM 985 C CA . ASP A 1 121 ? -17.745 -18.080 14.421 1.00 90.19 121 ASP A CA 1
ATOM 986 C C . ASP A 1 121 ? -18.162 -18.642 13.063 1.00 90.19 121 ASP A C 1
ATOM 988 O O . ASP A 1 121 ? -17.338 -18.767 12.157 1.00 90.19 121 ASP A O 1
ATOM 992 N N . LYS A 1 122 ? -19.461 -18.899 12.863 1.00 95.38 122 LYS A N 1
ATOM 993 C CA . LYS A 1 122 ? -19.989 -19.351 11.571 1.00 95.38 122 LYS A CA 1
ATOM 994 C C . LYS A 1 122 ? -19.666 -18.359 10.454 1.00 95.38 122 LYS A C 1
ATOM 996 O O . LYS A 1 122 ? -19.252 -18.778 9.374 1.00 95.38 122 LYS A O 1
ATOM 1001 N N . LYS A 1 123 ? -19.836 -17.058 10.701 1.00 91.94 123 LYS A N 1
ATOM 1002 C CA . LYS A 1 123 ? -19.534 -16.013 9.715 1.00 91.94 123 LYS A CA 1
ATOM 1003 C C . LYS A 1 123 ? -18.040 -15.866 9.457 1.00 91.94 123 LYS A C 1
ATOM 1005 O O . LYS A 1 123 ? -17.654 -15.684 8.308 1.00 91.94 123 LYS A O 1
ATOM 1010 N N . LEU A 1 124 ? -17.195 -16.004 10.474 1.00 90.56 124 LEU A N 1
ATOM 1011 C CA . LEU A 1 124 ? -15.741 -16.033 10.308 1.00 90.56 124 LEU A CA 1
ATOM 1012 C C . LEU A 1 124 ? -15.306 -17.225 9.453 1.00 90.56 124 LEU A C 1
ATOM 1014 O O . LEU A 1 124 ? -14.517 -17.054 8.523 1.00 90.56 124 LEU A O 1
ATOM 1018 N N . VAL A 1 125 ? -15.864 -18.409 9.712 1.00 92.44 125 VAL A N 1
ATOM 1019 C CA . VAL A 1 125 ? -15.614 -19.607 8.902 1.00 92.44 125 VAL A CA 1
ATOM 1020 C C . VAL A 1 125 ? -16.062 -19.384 7.457 1.00 92.44 125 VAL A C 1
ATOM 1022 O O . VAL A 1 125 ? -15.288 -19.654 6.542 1.00 92.44 125 VAL A O 1
ATOM 1025 N N . GLU A 1 126 ? -17.259 -18.841 7.232 1.00 92.00 126 GLU A N 1
ATOM 1026 C CA . GLU A 1 126 ? -17.784 -18.511 5.896 1.00 92.00 126 GLU A CA 1
ATOM 1027 C C . GLU A 1 126 ? -16.874 -17.517 5.151 1.00 92.00 126 GLU A C 1
ATOM 1029 O O . GLU A 1 126 ? -16.523 -17.736 3.988 1.00 92.00 126 GLU A O 1
ATOM 1034 N N . CYS A 1 127 ? -16.412 -16.467 5.837 1.00 87.12 127 CYS A N 1
ATOM 1035 C CA . CYS A 1 127 ? -15.475 -15.491 5.286 1.00 87.12 127 CYS A CA 1
ATOM 1036 C C . CYS A 1 127 ? -14.147 -16.132 4.864 1.00 87.12 127 CYS A C 1
ATOM 1038 O O . CYS A 1 127 ? -13.618 -15.817 3.798 1.00 87.12 127 CYS A O 1
ATOM 1040 N N . LEU A 1 128 ? -13.599 -17.026 5.690 1.00 84.31 128 LEU A N 1
ATOM 1041 C CA . LEU A 1 128 ? -12.300 -17.655 5.445 1.00 84.31 128 LEU A CA 1
ATOM 1042 C C . LEU A 1 128 ? -12.348 -18.763 4.389 1.00 84.31 128 LEU A C 1
ATOM 1044 O O . LEU A 1 128 ? -11.354 -18.958 3.690 1.00 84.31 128 LEU A O 1
ATOM 1048 N N . THR A 1 129 ? -13.466 -19.482 4.286 1.00 85.06 129 THR A N 1
ATOM 1049 C CA . THR A 1 129 ? -13.607 -20.647 3.399 1.00 85.06 129 THR A CA 1
ATOM 1050 C C . THR A 1 129 ? -14.161 -20.285 2.031 1.00 85.06 129 THR A C 1
ATOM 1052 O O . THR A 1 129 ? -13.585 -20.694 1.030 1.00 85.06 129 THR A O 1
ATOM 1055 N N . ASP A 1 130 ? -15.248 -19.517 1.969 1.00 85.75 130 ASP A N 1
ATOM 1056 C CA . ASP A 1 130 ? -15.968 -19.279 0.718 1.00 85.75 130 ASP A CA 1
ATOM 1057 C C . ASP A 1 130 ? -15.652 -17.892 0.150 1.00 85.75 130 ASP A C 1
ATOM 1059 O O . ASP A 1 130 ? -15.180 -17.751 -0.980 1.00 85.75 130 ASP A O 1
ATOM 1063 N N . ILE A 1 131 ? -15.818 -16.848 0.968 1.00 84.62 131 ILE A N 1
ATOM 1064 C CA . ILE A 1 131 ? -15.663 -15.461 0.506 1.00 84.62 131 ILE A CA 1
ATOM 1065 C C . ILE A 1 131 ? -14.210 -15.174 0.128 1.00 84.62 131 ILE A C 1
ATOM 1067 O O . ILE A 1 131 ? -13.960 -14.618 -0.935 1.00 84.62 131 ILE A O 1
ATOM 1071 N N . LYS A 1 132 ? -13.232 -15.594 0.938 1.00 81.94 132 LYS A N 1
ATOM 1072 C CA . LYS A 1 132 ? -11.802 -15.410 0.636 1.00 81.94 132 LYS A CA 1
ATOM 1073 C C . LYS A 1 132 ? -11.379 -16.075 -0.678 1.00 81.94 132 LYS A C 1
ATOM 1075 O O . LYS A 1 132 ? -10.497 -15.559 -1.364 1.00 81.94 132 LYS A O 1
ATOM 1080 N N . VAL A 1 133 ? -11.983 -17.215 -1.011 1.00 80.62 133 VAL A N 1
ATOM 1081 C CA . VAL A 1 133 ? -11.684 -17.962 -2.238 1.00 80.62 133 VAL A CA 1
ATOM 1082 C C . VAL A 1 133 ? -12.350 -17.294 -3.440 1.00 80.62 133 VAL A C 1
ATOM 1084 O O . VAL A 1 133 ? -11.697 -17.095 -4.460 1.00 80.62 133 VAL A O 1
ATOM 1087 N N . LYS A 1 134 ? -13.616 -16.880 -3.306 1.00 79.88 134 LYS A N 1
ATOM 1088 C CA . LYS A 1 134 ? -14.392 -16.234 -4.378 1.00 79.88 134 LYS A CA 1
ATOM 1089 C C . LYS A 1 134 ? -13.982 -14.790 -4.665 1.00 79.88 134 LYS A C 1
ATOM 1091 O O . LYS A 1 134 ? -14.004 -14.370 -5.815 1.00 79.88 134 LYS A O 1
ATOM 1096 N N . ALA A 1 135 ? -13.638 -14.019 -3.637 1.00 73.06 135 ALA A N 1
ATOM 1097 C CA . ALA A 1 135 ? -13.368 -12.586 -3.753 1.00 73.06 135 ALA A CA 1
ATOM 1098 C C . ALA A 1 135 ? -11.919 -12.267 -4.153 1.00 73.06 135 ALA A C 1
ATOM 1100 O O . ALA A 1 135 ? -11.618 -11.136 -4.528 1.00 73.06 135 ALA A O 1
ATOM 1101 N N . GLY A 1 136 ? -10.999 -13.226 -4.024 1.00 68.69 136 GLY A N 1
ATOM 1102 C CA . GLY A 1 136 ? -9.571 -12.958 -4.131 1.00 68.69 136 GLY A CA 1
ATOM 1103 C C . GLY A 1 136 ? -8.984 -13.320 -5.497 1.00 68.69 136 GLY A C 1
ATOM 1104 O O . GLY A 1 136 ? -8.911 -14.514 -5.794 1.00 68.69 136 GLY A O 1
ATOM 1105 N N . PRO A 1 137 ? -8.391 -12.373 -6.259 1.00 67.00 137 PRO A N 1
ATOM 1106 C CA . PRO A 1 137 ? -7.527 -12.727 -7.393 1.00 67.00 137 PRO A CA 1
ATOM 1107 C C . PRO A 1 137 ? -6.356 -13.623 -6.957 1.00 67.00 137 PRO A C 1
ATOM 1109 O O . PRO A 1 137 ? -5.821 -14.371 -7.762 1.00 67.00 137 PRO A O 1
ATOM 1112 N N . LEU A 1 138 ? -6.019 -13.618 -5.659 1.00 74.44 138 LEU A N 1
ATOM 1113 C CA . LEU A 1 138 ? -5.034 -14.480 -5.004 1.00 74.44 138 LEU A CA 1
ATOM 1114 C C . LEU A 1 138 ? -5.360 -15.985 -5.040 1.00 74.44 138 LEU A C 1
ATOM 1116 O O . LEU A 1 138 ? -4.428 -16.787 -5.011 1.00 74.44 138 LEU A O 1
ATOM 1120 N N . HIS A 1 139 ? -6.625 -16.401 -5.126 1.00 76.75 139 HIS A N 1
ATOM 1121 C CA . HIS A 1 139 ? -6.967 -17.831 -5.222 1.00 76.75 139 HIS A CA 1
ATOM 1122 C C . HIS A 1 139 ? -7.004 -18.347 -6.665 1.00 76.75 139 HIS A C 1
ATOM 1124 O O . HIS A 1 139 ? -6.833 -19.541 -6.889 1.00 76.75 139 HIS A O 1
ATOM 1130 N N . ASN A 1 140 ? -7.155 -17.460 -7.651 1.00 78.94 140 ASN A N 1
ATOM 1131 C CA . ASN A 1 140 ? -7.186 -17.843 -9.059 1.00 78.94 140 ASN A CA 1
ATOM 1132 C C . ASN A 1 140 ? -5.768 -17.963 -9.645 1.00 78.94 140 ASN A C 1
ATOM 1134 O O . ASN A 1 140 ? -5.183 -16.958 -10.052 1.00 78.94 140 ASN A O 1
ATOM 1138 N N . HIS A 1 141 ? -5.205 -19.173 -9.660 1.00 76.19 141 HIS A N 1
ATOM 1139 C CA . HIS A 1 141 ? -3.833 -19.429 -10.123 1.00 76.19 141 HIS A CA 1
ATOM 1140 C C . HIS A 1 141 ? -3.582 -19.118 -11.604 1.00 76.19 141 HIS A C 1
ATOM 1142 O O . HIS A 1 141 ? -2.419 -18.972 -11.978 1.00 76.19 141 HIS A O 1
ATOM 1148 N N . ASP A 1 142 ? -4.635 -18.979 -12.408 1.00 79.62 142 ASP A N 1
ATOM 1149 C CA . ASP A 1 142 ? -4.526 -18.681 -13.838 1.00 79.62 142 ASP A CA 1
ATOM 1150 C C . ASP A 1 142 ? -4.301 -17.182 -14.096 1.00 79.62 142 ASP A C 1
ATOM 1152 O O . ASP A 1 142 ? -3.855 -16.784 -15.170 1.00 79.62 142 ASP A O 1
ATOM 1156 N N . VAL A 1 143 ? -4.581 -16.333 -13.100 1.00 83.06 143 VAL A N 1
ATOM 1157 C CA . VAL A 1 143 ? -4.406 -14.881 -13.198 1.00 83.06 143 VAL A CA 1
ATOM 1158 C C . VAL A 1 143 ? -3.046 -14.476 -12.642 1.00 83.06 143 VAL A C 1
ATOM 1160 O O . VAL A 1 143 ? -2.758 -14.644 -11.449 1.00 83.06 143 VAL A O 1
ATOM 1163 N N . VAL A 1 144 ? -2.234 -13.880 -13.514 1.00 86.44 144 VAL A N 1
ATOM 1164 C CA . VAL A 1 144 ? -0.980 -13.216 -13.155 1.00 86.44 144 VAL A CA 1
ATOM 1165 C C . VAL A 1 144 ? -1.301 -11.856 -12.548 1.00 86.44 144 VAL A C 1
ATOM 1167 O O . VAL A 1 144 ? -1.959 -11.025 -13.171 1.00 86.44 144 VAL A O 1
ATOM 1170 N N . ILE A 1 145 ? -0.830 -11.626 -11.324 1.00 86.62 145 ILE A N 1
ATOM 1171 C CA . ILE A 1 145 ? -0.977 -10.336 -10.651 1.00 86.62 145 ILE A CA 1
ATOM 1172 C C . ILE A 1 145 ? 0.302 -9.548 -10.910 1.00 86.62 145 ILE A C 1
ATOM 1174 O O . ILE A 1 145 ? 1.342 -9.830 -10.312 1.00 86.62 145 ILE A O 1
ATOM 1178 N N . ASN A 1 146 ? 0.214 -8.588 -11.823 1.00 88.12 146 ASN A N 1
ATOM 1179 C CA . ASN A 1 146 ? 1.279 -7.648 -12.127 1.00 88.12 146 ASN A CA 1
ATOM 1180 C C . ASN A 1 146 ? 0.672 -6.252 -12.271 1.00 88.12 146 ASN A C 1
ATOM 1182 O O . ASN A 1 146 ? -0.336 -6.092 -12.960 1.00 88.12 146 ASN A O 1
ATOM 1186 N N . HIS A 1 147 ? 1.256 -5.268 -11.595 1.00 86.88 147 HIS A N 1
ATOM 1187 C CA . HIS A 1 147 ? 0.759 -3.898 -11.596 1.00 86.88 147 HIS A CA 1
ATOM 1188 C C . HIS A 1 147 ? 1.801 -2.976 -12.234 1.00 86.88 147 HIS A C 1
ATOM 1190 O O . HIS A 1 147 ? 2.983 -3.096 -11.913 1.00 86.88 147 HIS A O 1
ATOM 1196 N N . PRO A 1 148 ? 1.388 -2.046 -13.111 1.00 90.38 148 PRO A N 1
ATOM 1197 C CA . PRO A 1 148 ? 2.294 -1.036 -13.641 1.00 90.38 148 PRO A CA 1
ATOM 1198 C C . PRO A 1 148 ? 2.932 -0.199 -12.518 1.00 90.38 148 PRO A C 1
ATOM 1200 O O . PRO A 1 148 ? 2.295 0.099 -11.507 1.00 90.38 148 PRO A O 1
ATOM 1203 N N . GLY A 1 149 ? 4.194 0.187 -12.699 1.00 90.31 149 GLY A N 1
ATOM 1204 C CA . GLY A 1 149 ? 4.970 1.062 -11.815 1.00 90.31 149 GLY A CA 1
ATOM 1205 C C . GLY A 1 149 ? 5.835 0.353 -10.765 1.00 90.31 149 GLY A C 1
ATOM 1206 O O . GLY A 1 149 ? 6.864 0.902 -10.365 1.00 90.31 149 GLY A O 1
ATOM 1207 N N . MET A 1 150 ? 5.477 -0.862 -10.334 1.00 91.81 150 MET A N 1
ATOM 1208 C CA . MET A 1 150 ? 6.220 -1.581 -9.294 1.00 91.81 150 MET A CA 1
ATOM 1209 C C . MET A 1 150 ? 6.168 -3.097 -9.482 1.00 91.81 150 MET A C 1
ATOM 1211 O O . MET A 1 150 ? 5.097 -3.685 -9.623 1.00 91.81 150 MET A O 1
ATOM 1215 N N . ALA A 1 151 ? 7.331 -3.743 -9.368 1.00 91.06 151 ALA A N 1
ATOM 1216 C CA . ALA A 1 151 ? 7.412 -5.195 -9.364 1.00 91.06 151 ALA A CA 1
ATOM 1217 C C . ALA A 1 151 ? 6.660 -5.778 -8.157 1.00 91.06 151 ALA A C 1
ATOM 1219 O O . ALA A 1 151 ? 6.850 -5.316 -7.025 1.00 91.06 151 ALA A O 1
ATOM 1220 N N . PRO A 1 152 ? 5.853 -6.830 -8.356 1.00 91.44 152 PRO A N 1
ATOM 1221 C CA . PRO A 1 152 ? 5.062 -7.404 -7.281 1.00 91.44 152 PRO A CA 1
ATOM 1222 C C . PRO A 1 152 ? 5.950 -7.962 -6.152 1.00 91.44 152 PRO A C 1
ATOM 1224 O O . PRO A 1 152 ? 7.105 -8.334 -6.382 1.00 91.44 152 PRO A O 1
ATOM 1227 N N . PRO A 1 153 ? 5.427 -8.043 -4.917 1.00 90.81 153 PRO A N 1
ATOM 1228 C CA . PRO A 1 153 ? 6.170 -8.560 -3.774 1.00 90.81 153 PRO A CA 1
ATOM 1229 C C . PRO A 1 153 ? 6.428 -10.064 -3.908 1.00 90.81 153 PRO A C 1
ATOM 1231 O O . PRO A 1 153 ? 5.701 -10.787 -4.589 1.00 90.81 153 PRO A O 1
ATOM 1234 N N . GLU A 1 154 ? 7.428 -10.563 -3.182 1.00 90.56 154 GLU A N 1
ATOM 1235 C CA . GLU A 1 154 ? 7.940 -11.936 -3.311 1.00 90.56 154 GLU A CA 1
ATOM 1236 C C . GLU A 1 154 ? 6.851 -13.025 -3.224 1.00 90.56 154 GLU A C 1
ATOM 1238 O O . GLU A 1 154 ? 6.877 -14.000 -3.973 1.00 90.56 154 GLU A O 1
ATOM 1243 N N . TYR A 1 155 ? 5.856 -12.865 -2.345 1.00 88.25 155 TYR A N 1
ATOM 1244 C CA . TYR A 1 155 ? 4.770 -13.841 -2.201 1.00 88.25 155 TYR A CA 1
ATOM 1245 C C . TYR A 1 155 ? 3.829 -13.885 -3.417 1.00 88.25 155 TYR A C 1
ATOM 1247 O O . TYR A 1 155 ? 3.251 -14.935 -3.697 1.00 88.25 155 TYR A O 1
ATOM 1255 N N . ILE A 1 156 ? 3.689 -12.776 -4.151 1.00 88.19 156 ILE A N 1
ATOM 1256 C CA . ILE A 1 156 ? 2.953 -12.720 -5.420 1.00 88.19 156 ILE A CA 1
ATOM 1257 C C . ILE A 1 156 ? 3.819 -13.275 -6.549 1.00 88.19 156 ILE A C 1
ATOM 1259 O O . ILE A 1 156 ? 3.322 -14.072 -7.338 1.00 88.19 156 ILE A O 1
ATOM 1263 N N . GLN A 1 157 ? 5.113 -12.946 -6.584 1.00 89.31 157 GLN A N 1
ATOM 1264 C CA . GLN A 1 157 ? 6.033 -13.487 -7.591 1.00 89.31 157 GLN A CA 1
ATOM 1265 C C . GLN A 1 157 ? 6.088 -15.019 -7.541 1.00 89.31 157 GLN A C 1
ATOM 1267 O O . GLN A 1 157 ? 5.893 -15.682 -8.552 1.00 89.31 157 GLN A O 1
ATOM 1272 N N . LYS A 1 158 ? 6.243 -15.600 -6.341 1.00 87.19 158 LYS A N 1
ATOM 1273 C CA . LYS A 1 158 ? 6.222 -17.062 -6.127 1.00 87.19 158 LYS A CA 1
ATOM 1274 C C . LYS A 1 158 ? 4.895 -17.714 -6.517 1.00 87.19 158 LYS A C 1
ATOM 1276 O O . LYS A 1 158 ? 4.848 -18.911 -6.796 1.00 87.19 158 LYS A O 1
ATOM 1281 N N . ARG A 1 159 ? 3.805 -16.949 -6.461 1.00 85.50 159 ARG A N 1
ATOM 1282 C CA . ARG A 1 159 ? 2.461 -17.407 -6.806 1.00 85.50 159 ARG A CA 1
ATOM 1283 C C . ARG A 1 159 ? 2.219 -17.353 -8.313 1.00 85.50 159 ARG A C 1
ATOM 1285 O O . ARG A 1 159 ? 1.544 -18.244 -8.827 1.00 85.50 159 ARG A O 1
ATOM 1292 N N . ASN A 1 160 ? 2.698 -16.310 -8.985 1.00 86.31 160 ASN A N 1
ATOM 1293 C CA . ASN A 1 160 ? 2.508 -16.101 -10.413 1.00 86.31 160 ASN A CA 1
ATOM 1294 C C . ASN A 1 160 ? 3.149 -17.263 -11.185 1.00 86.31 160 ASN A C 1
ATOM 1296 O O . ASN A 1 160 ? 4.365 -17.414 -11.228 1.00 86.31 160 ASN A O 1
ATOM 1300 N N . LYS A 1 161 ? 2.315 -18.102 -11.801 1.00 72.88 161 LYS A N 1
ATOM 1301 C CA . LYS A 1 161 ? 2.748 -19.179 -12.696 1.00 72.88 161 LYS A CA 1
ATOM 1302 C C . LYS A 1 161 ? 2.562 -18.710 -14.135 1.00 72.88 161 LYS A C 1
ATOM 1304 O O . LYS A 1 161 ? 1.634 -19.141 -14.807 1.00 72.88 161 LYS A O 1
ATOM 1309 N N . SER A 1 162 ? 3.393 -17.773 -14.588 1.00 71.62 162 SER A N 1
ATOM 1310 C CA . SER A 1 162 ? 3.344 -17.311 -15.979 1.00 71.62 162 SER A CA 1
ATOM 1311 C C . SER A 1 162 ? 4.326 -18.115 -16.839 1.00 71.62 162 SER A C 1
ATOM 1313 O O . SER A 1 162 ? 5.510 -18.141 -16.500 1.00 71.62 162 SER A O 1
ATOM 1315 N N . PRO A 1 163 ? 3.902 -18.725 -17.964 1.00 68.81 163 PRO A N 1
ATOM 1316 C CA . PRO A 1 163 ? 4.835 -19.310 -18.931 1.00 68.81 163 PRO A CA 1
ATOM 1317 C C . PRO A 1 163 ? 5.743 -18.247 -19.573 1.00 68.81 163 PRO A C 1
ATOM 1319 O O . PRO A 1 163 ? 6.844 -18.569 -20.006 1.00 68.81 163 PRO A O 1
ATOM 1322 N N . SER A 1 164 ? 5.302 -16.985 -19.591 1.00 71.06 164 SER A N 1
ATOM 1323 C CA . SER A 1 164 ? 6.051 -15.837 -20.117 1.00 71.06 164 SER A CA 1
ATOM 1324 C C . SER A 1 164 ? 6.914 -15.135 -19.059 1.00 71.06 164 SER A C 1
ATOM 1326 O O . SER A 1 164 ? 7.661 -14.223 -19.395 1.00 71.06 164 SER A O 1
ATOM 1328 N N . GLY A 1 165 ? 6.802 -15.522 -17.782 1.00 77.31 165 GLY A N 1
ATOM 1329 C CA . GLY A 1 165 ? 7.540 -14.910 -16.669 1.00 77.31 165 GLY A CA 1
ATOM 1330 C C . GLY A 1 165 ? 6.992 -13.568 -16.166 1.00 77.31 165 GLY A C 1
ATOM 1331 O O . GLY A 1 165 ? 7.571 -12.992 -15.251 1.00 77.31 165 GLY A O 1
ATOM 1332 N N . ASP A 1 166 ? 5.876 -13.068 -16.700 1.00 77.56 166 ASP A N 1
ATOM 1333 C CA . ASP A 1 166 ? 5.314 -11.770 -16.291 1.00 77.56 166 ASP A CA 1
ATOM 1334 C C . ASP A 1 166 ? 5.073 -11.669 -14.778 1.00 77.56 166 ASP A C 1
ATOM 1336 O O . ASP A 1 166 ? 4.518 -12.575 -14.150 1.00 77.56 166 ASP A O 1
ATOM 1340 N N . GLY A 1 167 ? 5.464 -10.538 -14.198 1.00 78.81 167 GLY A N 1
ATOM 1341 C CA . GLY A 1 167 ? 5.413 -10.270 -12.767 1.00 78.81 167 GLY A CA 1
ATOM 1342 C C . GLY A 1 167 ? 6.510 -10.976 -11.972 1.00 78.81 167 GLY A C 1
ATOM 1343 O O . GLY A 1 167 ? 6.385 -11.060 -10.755 1.00 78.81 167 GLY A O 1
ATOM 1344 N N . THR A 1 168 ? 7.534 -11.543 -12.617 1.00 83.62 168 THR A N 1
ATOM 1345 C CA . THR A 1 168 ? 8.656 -12.240 -11.951 1.00 83.62 168 THR A CA 1
ATOM 1346 C C . THR A 1 168 ? 10.023 -11.918 -12.559 1.00 83.62 168 THR A C 1
ATOM 1348 O O . THR A 1 168 ? 11.023 -12.514 -12.165 1.00 83.62 168 THR A O 1
ATOM 1351 N N . LEU A 1 169 ? 10.085 -10.997 -13.525 1.00 84.88 169 LEU A N 1
ATOM 1352 C CA . LEU A 1 169 ? 11.303 -10.733 -14.296 1.00 84.88 169 LEU A CA 1
ATOM 1353 C C . LEU A 1 169 ? 12.242 -9.779 -13.553 1.00 84.88 169 LEU A C 1
ATOM 1355 O O . LEU A 1 169 ? 13.458 -9.849 -13.724 1.00 84.88 169 LEU A O 1
ATOM 1359 N N . LEU A 1 170 ? 11.681 -8.902 -12.717 1.00 87.31 170 LEU A N 1
ATOM 1360 C CA . LEU A 1 170 ? 12.431 -7.962 -11.889 1.00 87.31 170 LEU A CA 1
ATOM 1361 C C . LEU A 1 170 ? 12.382 -8.335 -10.395 1.00 87.31 170 LEU A C 1
ATOM 1363 O O . LEU A 1 170 ? 11.411 -8.949 -9.937 1.00 87.31 170 LEU A O 1
ATOM 1367 N N . PRO A 1 171 ? 13.401 -7.939 -9.602 1.00 89.31 171 PRO A N 1
ATOM 1368 C CA . PRO A 1 171 ? 13.428 -8.202 -8.167 1.00 89.31 171 PRO A CA 1
ATOM 1369 C C . PRO A 1 171 ? 12.177 -7.663 -7.452 1.00 89.31 171 PRO A C 1
ATOM 1371 O O . PRO A 1 171 ? 11.621 -6.638 -7.867 1.00 89.31 171 PRO A O 1
ATOM 1374 N N . PRO A 1 172 ? 11.732 -8.306 -6.362 1.00 90.19 172 PRO A N 1
ATOM 1375 C CA . PRO A 1 172 ? 10.499 -7.931 -5.679 1.00 90.19 172 PRO A CA 1
ATOM 1376 C C . PRO A 1 172 ? 10.546 -6.498 -5.146 1.00 90.19 172 PRO A C 1
ATOM 1378 O O . PRO A 1 172 ? 11.562 -6.063 -4.609 1.00 90.19 172 PRO A O 1
ATOM 1381 N N . ASN A 1 173 ? 9.416 -5.791 -5.253 1.00 89.19 173 ASN A N 1
ATOM 1382 C CA . ASN A 1 173 ? 9.248 -4.390 -4.842 1.00 89.19 173 ASN A CA 1
ATOM 1383 C C . ASN A 1 173 ? 10.162 -3.385 -5.569 1.00 89.19 173 ASN A C 1
ATOM 1385 O O . ASN A 1 173 ? 10.402 -2.292 -5.059 1.00 89.19 173 ASN A O 1
ATOM 1389 N N . SER A 1 174 ? 10.680 -3.731 -6.750 1.00 90.12 174 SER A N 1
ATOM 1390 C CA . SER A 1 174 ? 11.440 -2.784 -7.571 1.00 90.12 174 SER A CA 1
ATOM 1391 C C . SER A 1 174 ? 10.512 -1.723 -8.164 1.00 90.12 174 SER A C 1
ATOM 1393 O O . SER A 1 174 ? 9.620 -2.054 -8.945 1.00 90.12 174 SER A O 1
ATOM 1395 N N . CYS A 1 175 ? 10.735 -0.454 -7.824 1.00 92.31 175 CYS A N 1
ATOM 1396 C CA . CYS A 1 175 ? 10.061 0.687 -8.443 1.00 92.31 175 CYS A CA 1
ATOM 1397 C C . CYS A 1 175 ? 10.650 0.948 -9.833 1.00 92.31 175 CYS A C 1
ATOM 1399 O O . CYS A 1 175 ? 11.841 1.226 -9.962 1.00 92.31 175 CYS A O 1
ATOM 1401 N N . TYR A 1 176 ? 9.830 0.881 -10.878 1.00 92.25 176 TYR A N 1
ATOM 1402 C CA . TYR A 1 176 ? 10.314 0.991 -12.258 1.00 92.25 176 TYR A CA 1
ATOM 1403 C C . TYR A 1 176 ? 10.878 2.376 -12.589 1.00 92.25 176 TYR A C 1
ATOM 1405 O O . TYR A 1 176 ? 11.884 2.482 -13.289 1.00 92.25 176 TYR A O 1
ATOM 1413 N N . GLU A 1 177 ? 10.286 3.428 -12.027 1.00 91.12 177 GLU A N 1
ATOM 1414 C CA . GLU A 1 177 ? 10.776 4.801 -12.175 1.00 91.12 177 GLU A CA 1
ATOM 1415 C C . GLU A 1 177 ? 12.176 4.976 -11.568 1.00 91.12 177 GLU A C 1
ATOM 1417 O O . GLU A 1 177 ? 13.062 5.554 -12.201 1.00 91.12 177 GLU A O 1
ATOM 1422 N N . ASP A 1 178 ? 12.418 4.396 -10.388 1.00 89.94 178 ASP A N 1
ATOM 1423 C CA . ASP A 1 178 ? 13.728 4.440 -9.733 1.00 89.94 178 ASP A CA 1
ATOM 1424 C C . ASP A 1 178 ? 14.787 3.670 -10.528 1.00 89.94 178 ASP A C 1
ATOM 1426 O O . ASP A 1 178 ? 15.942 4.097 -10.585 1.00 89.94 178 ASP A O 1
ATOM 1430 N N . VAL A 1 179 ? 14.411 2.563 -11.184 1.00 88.31 179 VAL A N 1
ATOM 1431 C CA . VAL A 1 179 ? 15.319 1.819 -12.073 1.00 88.31 179 VAL A CA 1
ATOM 1432 C C . VAL A 1 179 ? 15.749 2.694 -13.250 1.00 88.31 179 VAL A C 1
ATOM 1434 O O . VAL A 1 179 ? 16.947 2.820 -13.503 1.00 88.31 179 VAL A O 1
ATOM 1437 N N . ILE A 1 180 ? 14.804 3.343 -13.941 1.00 88.06 180 ILE A N 1
ATOM 1438 C CA . ILE A 1 180 ? 15.107 4.247 -15.063 1.00 88.06 180 ILE A CA 1
ATOM 1439 C C . ILE A 1 180 ? 15.940 5.445 -14.602 1.00 88.06 180 ILE A C 1
ATOM 1441 O O . ILE A 1 180 ? 16.916 5.816 -15.257 1.00 88.06 180 ILE A O 1
ATOM 1445 N N . ARG A 1 181 ? 15.596 6.033 -13.454 1.00 87.38 181 ARG A N 1
ATOM 1446 C CA . ARG A 1 181 ? 16.342 7.151 -12.879 1.00 87.38 181 ARG A CA 1
ATOM 1447 C C . ARG A 1 181 ? 17.771 6.751 -12.533 1.00 87.38 181 ARG A C 1
ATOM 1449 O O . ARG A 1 181 ? 18.705 7.439 -12.931 1.00 87.38 181 ARG A O 1
ATOM 1456 N N . SER A 1 182 ? 17.953 5.606 -11.874 1.00 86.00 182 SER A N 1
ATOM 1457 C CA . SER A 1 182 ? 19.278 5.075 -11.548 1.00 86.00 182 SER A CA 1
ATOM 1458 C C . SER A 1 182 ? 20.097 4.774 -12.803 1.00 86.00 182 SER A C 1
ATOM 1460 O O . SER A 1 182 ? 21.299 5.038 -12.822 1.00 86.00 182 SER A O 1
ATOM 1462 N N . LEU A 1 183 ? 19.457 4.272 -13.864 1.00 82.31 183 LEU A N 1
ATOM 1463 C CA . LEU A 1 183 ? 20.099 4.052 -15.158 1.00 82.31 183 LEU A CA 1
ATOM 1464 C C . LEU A 1 183 ? 20.610 5.371 -15.756 1.00 82.31 183 LEU A C 1
ATOM 1466 O O . LEU A 1 183 ? 21.762 5.448 -16.178 1.00 82.31 183 LEU A O 1
ATOM 1470 N N . GLY A 1 184 ? 19.776 6.414 -15.748 1.00 78.75 184 GLY A N 1
ATOM 1471 C CA . GLY A 1 184 ? 20.136 7.750 -16.227 1.00 78.75 184 GLY A CA 1
ATOM 1472 C C . GLY A 1 184 ? 21.239 8.415 -15.400 1.00 78.75 184 GLY A C 1
ATOM 1473 O O . GLY A 1 184 ? 22.169 8.989 -15.965 1.00 78.75 184 GLY A O 1
ATOM 1474 N N . ASP A 1 185 ? 21.184 8.292 -14.074 1.00 78.88 185 ASP A N 1
ATOM 1475 C CA . ASP A 1 185 ? 22.196 8.849 -13.172 1.00 78.88 185 ASP A CA 1
ATOM 1476 C C . ASP A 1 185 ? 23.550 8.149 -13.367 1.00 78.88 185 ASP A C 1
ATOM 1478 O O . ASP A 1 185 ? 24.578 8.809 -13.530 1.00 78.88 185 ASP A O 1
ATOM 1482 N N . ARG A 1 186 ? 23.557 6.810 -13.450 1.00 73.75 186 ARG A N 1
ATOM 1483 C CA . ARG A 1 186 ? 24.768 6.028 -13.754 1.00 73.75 186 ARG A CA 1
ATOM 1484 C C . ARG A 1 186 ? 25.330 6.354 -15.133 1.00 73.75 186 ARG A C 1
ATOM 1486 O O . ARG A 1 186 ? 26.548 6.467 -15.273 1.00 73.75 186 ARG A O 1
ATOM 1493 N N . PHE A 1 187 ? 24.460 6.578 -16.122 1.00 71.88 187 PHE A N 1
ATOM 1494 C CA . PHE A 1 187 ? 24.882 7.064 -17.433 1.00 71.88 187 PHE A CA 1
ATOM 1495 C C . PHE A 1 187 ? 25.667 8.366 -17.323 1.00 71.88 187 PHE A C 1
ATOM 1497 O O . PHE A 1 187 ? 26.762 8.493 -17.863 1.00 71.88 187 PHE A O 1
ATOM 1504 N N . SER A 1 188 ? 25.081 9.337 -16.622 1.00 66.62 188 SER A N 1
ATOM 1505 C CA . SER A 1 188 ? 25.568 10.709 -16.596 1.00 66.62 188 SER A CA 1
ATOM 1506 C C . SER A 1 188 ? 26.835 10.873 -15.762 1.00 66.62 188 SER A C 1
ATOM 1508 O O . SER A 1 188 ? 27.638 11.756 -16.060 1.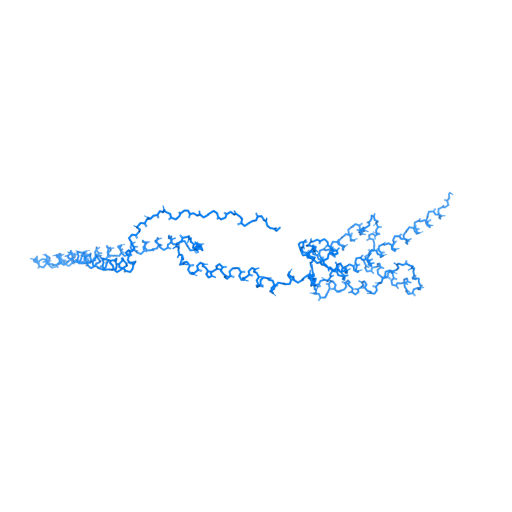00 66.62 188 SER A O 1
ATOM 1510 N N . VAL A 1 189 ? 26.992 10.088 -14.693 1.00 63.72 189 VAL A N 1
ATOM 1511 C CA . VAL A 1 189 ? 28.079 10.259 -13.716 1.00 63.72 189 VAL A CA 1
ATOM 1512 C C . VAL A 1 189 ? 29.274 9.365 -14.041 1.00 63.72 189 VAL A C 1
ATOM 1514 O O . VAL A 1 189 ? 30.409 9.851 -14.126 1.00 63.72 189 VAL A O 1
ATOM 1517 N N . ASP A 1 190 ? 29.017 8.075 -14.259 1.00 59.53 190 ASP A N 1
ATOM 1518 C CA . ASP A 1 190 ? 30.069 7.066 -14.371 1.00 59.53 190 ASP A CA 1
ATOM 1519 C C . ASP A 1 190 ? 30.396 6.722 -15.826 1.00 59.53 190 ASP A C 1
ATOM 1521 O O . ASP A 1 190 ? 31.468 6.189 -16.093 1.00 59.53 190 ASP A O 1
ATOM 1525 N N . GLY A 1 191 ? 29.493 6.999 -16.776 1.00 58.66 191 GLY A N 1
ATOM 1526 C CA . GLY A 1 191 ? 29.608 6.492 -18.147 1.00 58.66 191 GLY A CA 1
ATOM 1527 C C . GLY A 1 191 ? 29.497 4.963 -18.227 1.00 58.66 191 GLY A C 1
ATOM 1528 O O . GLY A 1 191 ? 29.635 4.396 -19.302 1.00 58.66 191 GLY A O 1
ATOM 1529 N N . ARG A 1 192 ? 29.228 4.277 -17.109 1.00 57.44 192 ARG A N 1
ATOM 1530 C CA . ARG A 1 192 ? 29.106 2.819 -17.022 1.00 57.44 192 ARG A CA 1
ATOM 1531 C C . ARG A 1 192 ? 27.658 2.446 -16.785 1.00 57.44 192 ARG A C 1
ATOM 1533 O O . ARG A 1 192 ? 27.058 2.870 -15.797 1.00 57.44 192 ARG A O 1
ATOM 1540 N N . ILE A 1 193 ? 27.103 1.611 -17.653 1.00 57.19 193 ILE A N 1
ATOM 1541 C CA . ILE A 1 193 ? 25.746 1.090 -17.486 1.00 57.19 193 ILE A CA 1
ATOM 1542 C C . ILE A 1 193 ? 25.751 -0.406 -17.667 1.00 57.19 193 ILE A C 1
ATOM 1544 O O . ILE A 1 193 ? 26.126 -0.884 -18.733 1.00 57.19 193 ILE A O 1
ATOM 1548 N N . LEU A 1 194 ? 25.332 -1.108 -16.606 1.00 56.47 194 LEU A N 1
ATOM 1549 C CA . LEU A 1 194 ? 25.131 -2.564 -16.506 1.00 56.47 194 LEU A CA 1
ATOM 1550 C C . LEU A 1 194 ? 26.355 -3.437 -16.870 1.00 56.47 194 LEU A C 1
ATOM 1552 O O . LEU A 1 194 ? 26.380 -4.626 -16.571 1.00 56.47 194 LEU A O 1
ATOM 1556 N N . THR A 1 195 ? 27.409 -2.831 -17.408 1.00 55.50 195 THR A N 1
ATOM 1557 C CA . THR A 1 195 ? 28.657 -3.416 -17.879 1.00 55.50 195 THR A CA 1
ATOM 1558 C C . THR A 1 195 ? 29.835 -2.638 -17.282 1.00 55.50 195 THR A C 1
ATOM 1560 O O . THR A 1 195 ? 29.695 -1.506 -16.815 1.00 55.50 195 THR A O 1
ATOM 1563 N N . GLN A 1 196 ? 31.022 -3.246 -17.251 1.00 54.06 196 GLN A N 1
ATOM 1564 C CA . GLN A 1 196 ? 32.227 -2.655 -16.643 1.00 54.06 196 GLN A CA 1
ATOM 1565 C C . GLN A 1 196 ? 32.897 -1.570 -17.511 1.00 54.06 196 GLN A C 1
ATOM 1567 O O . GLN A 1 196 ? 34.052 -1.223 -17.266 1.00 54.06 196 GLN A O 1
ATOM 1572 N N . ILE A 1 197 ? 32.212 -1.064 -18.537 1.00 55.56 197 ILE A N 1
ATOM 1573 C CA . ILE A 1 197 ? 32.832 -0.348 -19.653 1.00 55.56 197 ILE A CA 1
ATOM 1574 C C . ILE A 1 197 ? 32.496 1.140 -19.582 1.00 55.56 197 ILE A C 1
ATOM 1576 O O . ILE A 1 197 ? 31.340 1.509 -19.386 1.00 55.56 197 ILE A O 1
ATOM 1580 N N . ASP A 1 198 ? 33.515 1.979 -19.767 1.00 56.91 198 ASP A N 1
ATOM 1581 C CA . ASP A 1 198 ? 33.407 3.437 -19.770 1.00 56.91 198 ASP A CA 1
ATOM 1582 C C . ASP A 1 198 ? 32.913 3.951 -21.133 1.00 56.91 198 ASP A C 1
ATOM 1584 O O . ASP A 1 198 ? 33.660 3.990 -22.112 1.00 56.91 198 ASP A O 1
ATOM 1588 N N . ILE A 1 199 ? 31.657 4.390 -21.206 1.00 61.66 199 ILE A N 1
ATOM 1589 C CA . ILE A 1 199 ? 31.172 5.252 -22.288 1.00 61.66 199 ILE A CA 1
ATOM 1590 C C . ILE A 1 199 ? 31.792 6.643 -22.067 1.00 61.66 199 ILE A C 1
ATOM 1592 O O . ILE A 1 199 ? 31.739 7.165 -20.947 1.00 61.66 199 ILE A O 1
ATOM 1596 N N . PRO A 1 200 ? 32.389 7.284 -23.091 1.00 60.16 200 PRO A N 1
ATOM 1597 C CA . PRO A 1 200 ? 32.994 8.597 -22.914 1.00 60.16 200 PRO A CA 1
ATOM 1598 C C . PRO A 1 200 ? 31.968 9.618 -22.409 1.00 60.16 200 PRO A C 1
ATOM 1600 O O . PRO A 1 200 ? 30.920 9.813 -23.024 1.00 60.16 200 PRO A O 1
ATOM 1603 N N . LYS A 1 201 ? 32.311 10.331 -21.327 1.00 59.75 201 LYS A N 1
ATOM 1604 C CA . LYS A 1 201 ? 31.464 11.350 -20.666 1.00 59.75 201 LYS A CA 1
ATOM 1605 C C . LYS A 1 201 ? 30.980 12.482 -21.583 1.00 59.75 201 LYS A C 1
ATOM 1607 O O . LYS A 1 201 ? 30.127 13.269 -21.192 1.00 59.75 201 LYS A O 1
ATOM 1612 N N . SER A 1 202 ? 31.556 12.604 -22.776 1.00 61.62 202 SER A N 1
ATOM 1613 C CA . SER A 1 202 ? 31.194 13.598 -23.783 1.00 61.62 202 SER A CA 1
ATOM 1614 C C . SER A 1 202 ? 29.933 13.259 -24.577 1.00 61.62 202 SER A C 1
ATOM 1616 O O . SER A 1 202 ? 29.476 14.125 -25.314 1.00 61.62 202 SER A O 1
ATOM 1618 N N . TYR A 1 203 ? 29.376 12.048 -24.451 1.00 65.31 203 TYR A N 1
ATOM 1619 C CA . TYR A 1 203 ? 28.158 11.665 -25.164 1.00 65.31 203 TYR A CA 1
ATOM 1620 C C . TYR A 1 203 ? 26.955 11.597 -24.228 1.00 65.31 203 TYR A C 1
ATOM 1622 O O . TYR A 1 203 ? 26.854 10.740 -23.356 1.00 65.31 203 TYR A O 1
ATOM 1630 N N . SER A 1 204 ? 25.988 12.476 -24.464 1.00 74.81 204 SER A N 1
ATOM 1631 C CA . SER A 1 204 ? 24.637 12.360 -23.925 1.00 74.81 204 SER A CA 1
ATOM 1632 C C . SER A 1 204 ? 23.842 11.269 -24.651 1.00 74.81 204 SER A C 1
ATOM 1634 O O . SER A 1 204 ? 24.108 10.929 -25.807 1.00 74.81 204 SER A O 1
ATOM 1636 N N . PHE A 1 205 ? 22.782 10.773 -24.007 1.00 77.06 205 PHE A N 1
ATOM 1637 C CA . PHE A 1 205 ? 21.852 9.806 -24.599 1.00 77.06 205 PHE A CA 1
ATOM 1638 C C . PHE A 1 205 ? 21.327 10.261 -25.966 1.00 77.06 205 PHE A C 1
ATOM 1640 O O . PHE A 1 205 ? 21.293 9.499 -26.931 1.00 77.06 205 PHE A O 1
ATOM 1647 N N . ARG A 1 206 ? 21.017 11.555 -26.078 1.00 80.62 206 ARG A N 1
ATOM 1648 C CA . ARG A 1 206 ? 20.590 12.191 -27.323 1.00 80.62 206 ARG A CA 1
ATOM 1649 C C . ARG A 1 206 ? 21.657 12.101 -28.417 1.00 80.62 206 ARG A C 1
ATOM 1651 O O . ARG A 1 206 ? 21.329 11.807 -29.562 1.00 80.62 206 ARG A O 1
ATOM 1658 N N . GLU A 1 207 ? 22.919 12.362 -28.095 1.00 76.81 207 GLU A N 1
ATOM 1659 C CA . GLU A 1 207 ? 24.016 12.332 -29.072 1.00 76.81 207 GLU A CA 1
ATOM 1660 C C . GLU A 1 207 ? 24.331 10.912 -29.542 1.00 76.81 207 GLU A C 1
ATOM 1662 O O . GLU A 1 207 ? 24.605 10.709 -30.729 1.00 76.81 207 GLU A O 1
ATOM 1667 N N . MET A 1 208 ? 24.216 9.924 -28.651 1.00 77.44 208 MET A N 1
ATOM 1668 C CA . MET A 1 208 ? 24.320 8.510 -29.016 1.00 77.44 208 MET A CA 1
ATOM 1669 C C . MET A 1 208 ? 23.223 8.120 -30.010 1.00 77.44 208 MET A C 1
ATOM 1671 O O . MET A 1 208 ? 23.509 7.561 -31.069 1.00 77.44 208 MET A O 1
ATOM 1675 N N . ILE A 1 209 ? 21.978 8.512 -29.735 1.00 81.31 209 ILE A N 1
ATOM 1676 C CA . ILE A 1 209 ? 20.841 8.246 -30.621 1.00 81.31 209 ILE A CA 1
ATOM 1677 C C . ILE A 1 209 ? 20.978 8.937 -31.979 1.00 81.31 209 ILE A C 1
ATOM 1679 O O . ILE A 1 209 ? 20.716 8.328 -33.019 1.00 81.31 209 ILE A O 1
ATOM 1683 N N . ILE A 1 210 ? 21.449 10.187 -32.007 1.00 82.12 210 ILE A N 1
ATOM 1684 C CA . ILE A 1 210 ? 21.726 10.907 -33.259 1.00 82.12 210 ILE A CA 1
ATOM 1685 C C . ILE A 1 210 ? 22.815 10.191 -34.067 1.00 82.12 210 ILE A C 1
ATOM 1687 O O . ILE A 1 210 ? 22.702 10.089 -35.290 1.00 82.12 210 ILE A O 1
ATOM 1691 N N . SER A 1 211 ? 23.858 9.695 -33.402 1.00 74.81 211 SER A N 1
ATOM 1692 C CA . SER A 1 211 ? 24.961 8.981 -34.050 1.00 74.81 211 SER A CA 1
ATOM 1693 C C . SER A 1 211 ? 24.485 7.664 -34.662 1.00 74.81 211 SER A C 1
ATOM 1695 O O . SER A 1 211 ? 24.738 7.418 -35.840 1.00 74.81 211 SER A O 1
ATOM 1697 N N . LEU A 1 212 ? 23.697 6.881 -33.922 1.00 76.25 212 LEU A N 1
ATOM 1698 C CA . LEU A 1 212 ? 23.065 5.660 -34.427 1.00 76.25 212 LEU A CA 1
ATOM 1699 C C . LEU A 1 212 ? 22.142 5.946 -35.617 1.00 76.25 212 LEU A C 1
ATOM 1701 O O . LEU A 1 212 ? 22.228 5.284 -36.645 1.00 76.25 212 LEU A O 1
ATOM 1705 N N . THR A 1 213 ? 21.315 6.990 -35.532 1.00 78.69 213 THR A N 1
ATOM 1706 C CA . THR A 1 213 ? 20.402 7.372 -36.623 1.00 78.69 213 THR A CA 1
ATOM 1707 C C . THR A 1 213 ? 21.156 7.736 -37.907 1.00 78.69 213 THR A C 1
ATOM 1709 O O . THR A 1 213 ? 20.677 7.464 -39.009 1.00 78.69 213 THR A O 1
ATOM 1712 N N . LYS A 1 214 ? 22.341 8.352 -37.796 1.00 79.38 214 LYS A N 1
ATOM 1713 C CA . LYS A 1 214 ? 23.198 8.652 -38.954 1.00 79.38 214 LYS A CA 1
ATOM 1714 C C . LYS A 1 214 ? 23.749 7.379 -39.602 1.00 79.38 214 LYS A C 1
ATOM 1716 O O . LYS A 1 214 ? 23.790 7.324 -40.826 1.00 79.38 214 LYS A O 1
ATOM 1721 N N . LEU A 1 215 ? 24.111 6.372 -38.808 1.00 71.88 215 LEU A N 1
ATOM 1722 C CA . LEU A 1 215 ? 24.610 5.082 -39.301 1.00 71.88 215 LEU A CA 1
ATOM 1723 C C . LEU A 1 215 ? 23.510 4.257 -39.983 1.00 71.88 215 LEU A C 1
ATOM 1725 O O . LEU A 1 215 ? 23.725 3.756 -41.084 1.00 71.88 215 LEU A O 1
ATOM 1729 N N . VAL A 1 216 ? 22.293 4.241 -39.425 1.00 74.62 216 VAL A N 1
ATOM 1730 C CA . VAL A 1 216 ? 21.120 3.628 -40.085 1.00 74.62 216 VAL A CA 1
ATOM 1731 C C . VAL A 1 216 ? 20.861 4.271 -41.447 1.00 74.62 216 VAL A C 1
ATOM 1733 O O . VAL A 1 216 ? 20.619 3.580 -42.434 1.00 74.62 216 VAL A O 1
ATOM 1736 N N . LYS A 1 217 ? 20.948 5.606 -41.531 1.00 74.50 217 LYS A N 1
ATOM 1737 C CA . LYS A 1 217 ? 20.798 6.340 -42.799 1.00 74.50 217 LYS A CA 1
ATOM 1738 C C . LYS A 1 217 ? 21.927 6.065 -43.796 1.00 74.50 217 LYS A C 1
ATOM 1740 O O . LYS A 1 217 ? 21.705 6.223 -44.992 1.00 74.50 217 LYS A O 1
ATOM 1745 N N . ALA A 1 218 ? 23.106 5.668 -43.320 1.00 72.06 218 ALA A N 1
ATOM 1746 C CA . ALA A 1 218 ? 24.239 5.274 -44.152 1.00 72.06 218 ALA A CA 1
ATOM 1747 C C . ALA A 1 218 ? 24.138 3.822 -44.666 1.00 72.06 218 ALA A C 1
ATOM 1749 O O . ALA A 1 218 ? 24.942 3.425 -45.503 1.00 72.06 218 ALA A O 1
ATOM 1750 N N . GLY A 1 219 ? 23.138 3.048 -44.221 1.00 67.69 219 GLY A N 1
ATOM 1751 C CA . GLY A 1 219 ? 22.894 1.675 -44.675 1.00 67.69 219 GLY A CA 1
ATOM 1752 C C . GLY A 1 219 ? 23.706 0.603 -43.942 1.00 67.69 219 GLY A C 1
ATOM 1753 O O . GLY A 1 219 ? 23.675 -0.560 -44.342 1.00 67.69 219 GLY A O 1
ATOM 1754 N N . GLU A 1 220 ? 24.407 0.960 -42.864 1.00 62.88 220 GLU A N 1
ATOM 1755 C CA . GLU A 1 220 ? 25.164 0.021 -42.036 1.00 62.88 220 GLU A CA 1
ATOM 1756 C C . GLU A 1 220 ? 24.268 -0.535 -40.921 1.00 62.88 220 GLU A C 1
ATOM 1758 O O . GLU A 1 220 ? 24.103 0.083 -39.872 1.00 62.88 220 GLU A O 1
ATOM 1763 N N . ASN A 1 221 ? 23.689 -1.718 -41.145 1.00 66.19 221 ASN A N 1
ATOM 1764 C CA . ASN A 1 221 ? 22.915 -2.451 -40.137 1.00 66.19 221 ASN A CA 1
ATOM 1765 C C . ASN A 1 221 ? 23.675 -3.720 -39.710 1.00 66.19 221 ASN A C 1
ATOM 1767 O O . ASN A 1 221 ? 23.425 -4.798 -40.258 1.00 66.19 221 ASN A O 1
ATOM 1771 N N . PRO A 1 222 ? 24.634 -3.620 -38.774 1.00 66.81 222 PRO A N 1
ATOM 1772 C CA . PRO A 1 222 ? 25.324 -4.790 -38.251 1.00 66.81 222 PRO A CA 1
ATOM 1773 C C . PRO A 1 222 ? 24.376 -5.699 -37.449 1.00 66.81 222 PRO A C 1
ATOM 1775 O O . PRO A 1 222 ? 23.331 -5.254 -36.962 1.00 66.81 222 PRO A O 1
ATOM 1778 N N . PRO A 1 223 ? 24.728 -6.986 -37.274 1.00 61.47 223 PRO A N 1
ATOM 1779 C CA . PRO A 1 223 ? 23.982 -7.870 -36.388 1.00 61.47 223 PRO A CA 1
ATOM 1780 C C . PRO A 1 223 ? 23.966 -7.296 -34.961 1.00 61.47 223 PRO A C 1
ATOM 1782 O O . PRO A 1 223 ? 24.994 -6.837 -34.468 1.00 61.47 223 PRO A O 1
ATOM 1785 N N . ASN A 1 224 ? 22.804 -7.349 -34.298 1.00 67.56 224 ASN A N 1
ATOM 1786 C CA . ASN A 1 224 ? 22.553 -6.806 -32.951 1.00 67.56 224 ASN A CA 1
ATOM 1787 C C . ASN A 1 224 ? 22.435 -5.268 -32.845 1.00 67.56 224 ASN A C 1
ATOM 1789 O O . ASN A 1 224 ? 22.568 -4.713 -31.755 1.00 67.56 224 ASN A O 1
ATOM 1793 N N . PHE A 1 225 ? 22.162 -4.580 -33.959 1.00 74.56 225 PHE A N 1
ATOM 1794 C CA . PHE A 1 225 ? 21.867 -3.146 -33.958 1.00 74.56 225 PHE A CA 1
ATOM 1795 C C . PHE A 1 225 ? 20.599 -2.827 -33.131 1.00 74.56 225 PHE A C 1
ATOM 1797 O O . PHE A 1 225 ? 19.586 -3.512 -33.310 1.00 74.56 225 PHE A O 1
ATOM 1804 N N . PRO A 1 226 ? 20.631 -1.822 -32.232 1.00 80.00 226 PRO A N 1
ATOM 1805 C CA . PRO A 1 226 ? 19.481 -1.471 -31.401 1.00 80.00 226 PRO A CA 1
ATOM 1806 C C . PRO A 1 226 ? 18.349 -0.849 -32.230 1.00 80.00 226 PRO A C 1
ATOM 1808 O O . PRO A 1 226 ? 18.592 -0.072 -33.158 1.00 80.00 226 PRO A O 1
ATOM 1811 N N . ASP A 1 227 ? 17.098 -1.134 -31.869 1.00 83.88 227 ASP A N 1
ATOM 1812 C CA . ASP A 1 227 ? 15.936 -0.477 -32.477 1.00 83.88 227 ASP A CA 1
ATOM 1813 C C . ASP A 1 227 ? 15.787 0.945 -31.925 1.00 83.88 227 ASP A C 1
ATOM 1815 O O . ASP A 1 227 ? 15.086 1.215 -30.947 1.00 83.88 227 ASP A O 1
ATOM 1819 N N . VAL A 1 228 ? 16.474 1.877 -32.587 1.00 83.19 228 VAL A N 1
ATOM 1820 C CA . VAL A 1 228 ? 16.524 3.293 -32.209 1.00 83.19 228 VAL A CA 1
ATOM 1821 C C . VAL A 1 228 ? 15.132 3.917 -32.124 1.00 83.19 228 VAL A C 1
ATOM 1823 O O . VAL A 1 228 ? 14.887 4.726 -31.232 1.00 83.19 228 VAL A O 1
ATOM 1826 N N . LYS A 1 229 ? 14.216 3.559 -33.034 1.00 86.06 229 LYS A N 1
ATOM 1827 C CA . LYS A 1 229 ? 12.875 4.151 -33.064 1.00 86.06 229 LYS A CA 1
ATOM 1828 C C . LYS A 1 229 ? 12.097 3.738 -31.819 1.00 86.06 229 LYS A C 1
ATOM 1830 O O . LYS A 1 229 ? 11.598 4.598 -31.098 1.00 86.06 229 LYS A O 1
ATOM 1835 N N . LYS A 1 230 ? 12.076 2.436 -31.537 1.00 87.50 230 LYS A N 1
ATOM 1836 C CA . LYS A 1 230 ? 11.391 1.877 -30.370 1.00 87.50 230 LYS A CA 1
ATOM 1837 C C . LYS A 1 230 ? 11.967 2.400 -29.055 1.00 87.50 230 LYS A C 1
ATOM 1839 O O . LYS A 1 230 ? 11.236 2.652 -28.106 1.00 87.50 230 LYS A O 1
ATOM 1844 N N . MET A 1 231 ? 13.279 2.599 -29.001 1.00 86.38 231 MET A N 1
ATOM 1845 C CA . MET A 1 231 ? 13.951 3.101 -27.806 1.00 86.38 231 MET A CA 1
ATOM 1846 C C . MET A 1 231 ? 13.618 4.572 -27.506 1.00 86.38 231 MET A C 1
ATOM 1848 O O . MET A 1 231 ? 13.504 4.940 -26.338 1.00 86.38 231 MET A O 1
ATOM 1852 N N . ILE A 1 232 ? 13.448 5.407 -28.543 1.00 87.50 232 ILE A N 1
ATOM 1853 C CA . ILE A 1 232 ? 12.974 6.795 -28.393 1.00 87.50 232 ILE A CA 1
ATOM 1854 C C . ILE A 1 232 ? 11.531 6.803 -27.891 1.00 87.50 232 ILE A C 1
ATOM 1856 O O . ILE A 1 232 ? 11.247 7.504 -26.927 1.00 87.50 232 ILE A O 1
ATOM 1860 N N . GLU A 1 233 ? 10.654 6.001 -28.503 1.00 90.88 233 GLU A N 1
ATOM 1861 C CA . GLU A 1 233 ? 9.240 5.905 -28.115 1.00 90.88 233 GLU A CA 1
ATOM 1862 C C . GLU A 1 233 ? 9.098 5.509 -26.636 1.00 90.88 233 GLU A C 1
ATOM 1864 O O . GLU A 1 233 ? 8.447 6.220 -25.876 1.00 90.88 233 GLU A O 1
ATOM 1869 N N . LEU A 1 234 ? 9.805 4.460 -26.197 1.00 90.44 234 LEU A N 1
ATOM 1870 C CA . LEU A 1 234 ? 9.800 4.014 -24.797 1.00 90.44 234 LEU A CA 1
ATOM 1871 C C . LEU A 1 234 ? 10.372 5.066 -23.836 1.00 90.44 234 LEU A C 1
ATOM 1873 O O . LEU A 1 234 ? 9.844 5.275 -22.747 1.00 90.44 234 LEU A O 1
ATOM 1877 N N . TYR A 1 235 ? 11.447 5.757 -24.224 1.00 87.88 235 TYR A N 1
ATOM 1878 C CA . TYR A 1 235 ? 12.024 6.815 -23.393 1.00 87.88 235 TYR A CA 1
ATOM 1879 C C . TYR A 1 235 ? 11.075 8.012 -23.238 1.00 87.88 235 TYR A C 1
ATOM 1881 O O . TYR A 1 235 ? 10.962 8.577 -22.147 1.00 87.88 235 TYR A O 1
ATOM 1889 N N . GLU A 1 236 ? 10.405 8.415 -24.318 1.00 88.94 236 GLU A N 1
ATOM 1890 C CA . GLU A 1 236 ? 9.425 9.500 -24.284 1.00 88.94 236 GLU A CA 1
ATOM 1891 C C . GLU A 1 236 ? 8.202 9.115 -23.455 1.00 88.94 236 GLU A C 1
ATOM 1893 O O . GLU A 1 236 ? 7.747 9.913 -22.632 1.00 88.94 236 GLU A O 1
ATOM 1898 N N . GLU A 1 237 ? 7.727 7.880 -23.601 1.00 90.44 237 GLU A N 1
ATOM 1899 C CA . GLU A 1 237 ? 6.634 7.335 -22.808 1.00 90.44 237 GLU A CA 1
ATOM 1900 C C . GLU A 1 237 ? 6.980 7.347 -21.315 1.00 90.44 237 GLU A C 1
ATOM 1902 O O . GLU A 1 237 ? 6.253 7.948 -20.527 1.00 90.44 237 GLU A O 1
ATOM 1907 N N . PHE A 1 238 ? 8.130 6.807 -20.906 1.00 90.06 238 PHE A N 1
ATOM 1908 C CA . PHE A 1 238 ? 8.499 6.748 -19.485 1.00 90.06 238 PHE A CA 1
ATOM 1909 C C . PHE A 1 238 ? 8.701 8.123 -18.846 1.00 90.06 238 PHE A C 1
ATOM 1911 O O . PHE A 1 238 ? 8.486 8.280 -17.647 1.00 90.06 238 PHE A O 1
ATOM 1918 N N . LYS A 1 239 ? 9.141 9.122 -19.620 1.00 85.25 239 LYS A N 1
ATOM 1919 C CA . LYS A 1 239 ? 9.495 10.443 -19.086 1.00 85.25 239 LYS A CA 1
ATOM 1920 C C . LYS A 1 239 ? 8.369 11.471 -19.172 1.00 85.25 239 LYS A C 1
ATOM 1922 O O . LYS A 1 239 ? 8.328 12.377 -18.340 1.00 85.25 239 LYS A O 1
ATOM 1927 N N . PHE A 1 240 ? 7.502 11.378 -20.180 1.00 86.44 240 PHE A N 1
ATOM 1928 C CA . PHE A 1 240 ? 6.545 12.439 -20.510 1.00 86.44 240 PHE A CA 1
ATOM 1929 C C . PHE A 1 240 ? 5.082 11.989 -20.575 1.00 86.44 240 PHE A C 1
ATOM 1931 O O . PHE A 1 240 ? 4.217 12.862 -20.580 1.00 86.44 240 PHE A O 1
ATOM 1938 N N . SER A 1 241 ? 4.774 10.685 -20.605 1.00 85.50 241 SER A N 1
ATOM 1939 C CA . SER A 1 241 ? 3.374 10.226 -20.691 1.00 85.50 241 SER A CA 1
ATOM 1940 C C . SER A 1 241 ? 2.566 10.515 -19.421 1.00 85.50 241 SER A C 1
ATOM 1942 O O . SER A 1 241 ? 1.370 10.784 -19.497 1.00 85.50 241 SER A O 1
ATOM 1944 N N . GLY A 1 242 ? 3.211 10.470 -18.250 1.00 83.69 242 GLY A N 1
ATOM 1945 C CA . GLY A 1 242 ? 2.530 10.494 -16.952 1.00 83.69 242 GLY A CA 1
ATOM 1946 C C . GLY A 1 242 ? 1.809 9.185 -16.601 1.00 83.69 242 GLY A C 1
ATOM 1947 O O . GLY A 1 242 ? 1.175 9.116 -15.548 1.00 83.69 242 GLY A O 1
ATOM 1948 N N . GLU A 1 243 ? 1.903 8.157 -17.450 1.00 90.25 243 GLU A N 1
ATOM 1949 C CA . GLU A 1 243 ? 1.367 6.822 -17.191 1.00 90.25 243 GLU A CA 1
ATOM 1950 C C . GLU A 1 243 ? 2.375 5.952 -16.422 1.00 90.25 243 GLU A C 1
ATOM 1952 O O . GLU A 1 243 ? 3.578 6.220 -16.376 1.00 90.25 243 GLU A O 1
ATOM 1957 N N . LEU A 1 244 ? 1.873 4.902 -15.769 1.00 90.62 244 LEU A N 1
ATOM 1958 C CA . LEU A 1 244 ? 2.708 3.974 -15.009 1.00 90.62 244 LEU A CA 1
ATOM 1959 C C . LEU A 1 244 ? 3.419 2.995 -15.953 1.00 90.62 244 LEU A C 1
ATOM 1961 O O . LEU A 1 244 ? 2.795 2.378 -16.809 1.00 90.62 244 LEU A O 1
ATOM 1965 N N . ILE A 1 245 ? 4.720 2.802 -15.734 1.00 91.75 245 ILE A N 1
ATOM 1966 C CA . ILE A 1 245 ? 5.581 1.955 -16.571 1.00 91.75 245 ILE A CA 1
ATOM 1967 C C . ILE A 1 245 ? 5.180 0.475 -16.444 1.00 91.75 245 ILE A C 1
ATOM 1969 O O . ILE A 1 245 ? 4.987 -0.020 -15.335 1.00 91.75 245 ILE A O 1
ATOM 1973 N N . ASN A 1 246 ? 5.110 -0.274 -17.547 1.00 91.44 246 ASN A N 1
ATOM 1974 C CA . ASN A 1 246 ? 4.938 -1.730 -17.491 1.00 91.44 246 ASN A CA 1
ATOM 1975 C C . ASN A 1 246 ? 6.282 -2.461 -17.382 1.00 91.44 246 ASN A C 1
ATOM 1977 O O . ASN A 1 246 ? 7.292 -2.038 -17.942 1.00 91.44 246 ASN A O 1
ATOM 1981 N N . GLU A 1 247 ? 6.278 -3.634 -16.746 1.00 89.94 247 GLU A N 1
ATOM 1982 C CA . GLU A 1 247 ? 7.479 -4.469 -16.597 1.00 89.94 247 GLU A CA 1
ATOM 1983 C C . GLU A 1 247 ? 8.094 -4.877 -17.944 1.00 89.94 247 GLU A C 1
ATOM 1985 O O . GLU A 1 247 ? 9.310 -4.836 -18.122 1.00 89.94 247 GLU A O 1
ATOM 1990 N N . ARG A 1 248 ? 7.249 -5.265 -18.909 1.00 88.75 248 ARG A N 1
ATOM 1991 C CA . ARG A 1 248 ? 7.699 -5.701 -20.238 1.00 88.75 248 ARG A CA 1
ATOM 1992 C C . ARG A 1 248 ? 8.368 -4.566 -21.001 1.00 88.75 248 ARG A C 1
ATOM 1994 O O . ARG A 1 248 ? 9.433 -4.773 -21.574 1.00 88.75 248 ARG A O 1
ATOM 2001 N N . ASP A 1 249 ? 7.760 -3.387 -20.978 1.00 90.81 249 ASP A N 1
ATOM 2002 C CA . ASP A 1 249 ? 8.267 -2.210 -21.680 1.00 90.81 249 ASP A CA 1
ATOM 2003 C C . ASP A 1 249 ? 9.605 -1.772 -21.077 1.00 90.81 249 ASP A C 1
ATOM 2005 O O . ASP A 1 249 ? 10.562 -1.513 -21.809 1.00 90.81 249 ASP A O 1
ATOM 2009 N N . LEU A 1 250 ? 9.716 -1.803 -19.742 1.00 90.88 250 LEU A N 1
ATOM 2010 C CA . LEU A 1 250 ? 10.968 -1.548 -19.032 1.00 90.88 250 LEU A CA 1
ATOM 2011 C C . LEU A 1 250 ? 12.076 -2.528 -19.446 1.00 90.88 250 LEU A C 1
ATOM 2013 O O . LEU A 1 250 ? 13.196 -2.105 -19.722 1.00 90.88 250 LEU A O 1
ATOM 2017 N N . LEU A 1 251 ? 11.787 -3.828 -19.527 1.00 88.88 251 LEU A N 1
ATOM 2018 C CA . LEU A 1 251 ? 12.783 -4.823 -19.940 1.00 88.88 251 LEU A CA 1
ATOM 2019 C C . LEU A 1 251 ? 13.206 -4.664 -21.393 1.00 88.88 251 LEU A C 1
ATOM 2021 O O . LEU A 1 251 ? 14.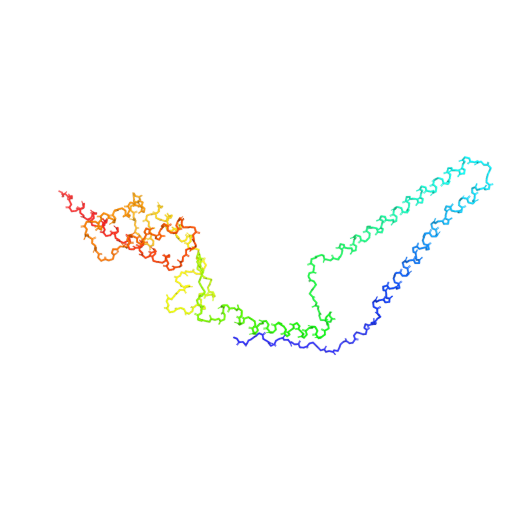393 -4.760 -21.695 1.00 88.88 251 LEU A O 1
ATOM 2025 N N . VAL A 1 252 ? 12.252 -4.408 -22.289 1.00 90.12 252 VAL A N 1
ATOM 2026 C CA . VAL A 1 252 ? 12.556 -4.127 -23.694 1.00 90.12 252 VAL A CA 1
ATOM 2027 C C . VAL A 1 252 ? 13.478 -2.916 -23.786 1.00 90.12 252 VAL A C 1
ATOM 2029 O O . VAL A 1 252 ? 14.491 -2.981 -24.479 1.00 90.12 252 VAL A O 1
ATOM 2032 N N . PHE A 1 253 ? 13.185 -1.850 -23.040 1.00 90.31 253 PHE A N 1
ATOM 2033 C CA . PHE A 1 253 ? 14.052 -0.681 -22.975 1.00 90.31 253 PHE A CA 1
ATOM 2034 C C . PHE A 1 253 ? 15.449 -1.031 -22.450 1.00 90.31 253 PHE A C 1
ATOM 2036 O O . PHE A 1 253 ? 16.431 -0.660 -23.082 1.00 90.31 253 PHE A O 1
ATOM 2043 N N . MET A 1 254 ? 15.563 -1.786 -21.353 1.00 87.06 254 MET A N 1
ATOM 2044 C CA . MET A 1 254 ? 16.859 -2.199 -20.798 1.00 87.06 254 MET A CA 1
ATOM 2045 C C . MET A 1 254 ? 17.688 -3.034 -21.784 1.00 87.06 254 MET A C 1
ATOM 2047 O O . MET A 1 254 ? 18.893 -2.825 -21.883 1.00 87.06 254 MET A O 1
ATOM 2051 N N . VAL A 1 255 ? 17.060 -3.946 -22.534 1.00 87.06 255 VAL A N 1
ATOM 2052 C CA . VAL A 1 255 ? 17.741 -4.776 -23.543 1.00 87.06 255 VAL A CA 1
ATOM 2053 C C . VAL A 1 255 ? 18.223 -3.936 -24.725 1.00 87.06 255 VAL A C 1
ATOM 2055 O O . VAL A 1 255 ? 19.364 -4.087 -25.157 1.00 87.06 255 VAL A O 1
ATOM 2058 N N . GLU A 1 256 ? 17.385 -3.044 -25.259 1.00 85.56 256 GLU A N 1
ATOM 2059 C CA . GLU A 1 256 ? 17.796 -2.150 -26.353 1.00 85.56 256 GLU A CA 1
ATOM 2060 C C . GLU A 1 256 ? 18.886 -1.171 -25.900 1.00 85.56 256 GLU A C 1
ATOM 2062 O O . GLU A 1 256 ? 19.837 -0.896 -26.635 1.00 85.56 256 GLU A O 1
ATOM 2067 N N . PHE A 1 257 ? 18.798 -0.711 -24.655 1.00 83.19 257 PHE A N 1
ATOM 2068 C CA . PHE A 1 257 ? 19.807 0.134 -24.043 1.00 83.19 257 PHE A CA 1
ATOM 2069 C C . PHE A 1 257 ? 21.150 -0.602 -23.866 1.00 83.19 257 PHE A C 1
ATOM 2071 O O . PHE A 1 257 ? 22.209 -0.031 -24.123 1.00 83.19 257 PHE A O 1
ATOM 2078 N N . ASP A 1 258 ? 21.134 -1.878 -23.476 1.00 80.31 258 ASP A N 1
ATOM 2079 C CA . ASP A 1 258 ? 22.344 -2.703 -23.356 1.00 80.31 258 ASP A CA 1
ATOM 2080 C C . ASP A 1 258 ? 23.010 -2.958 -24.722 1.00 80.31 258 ASP A C 1
ATOM 2082 O O . ASP A 1 258 ? 24.221 -2.782 -24.878 1.00 80.31 258 ASP A O 1
ATOM 2086 N N . LYS A 1 259 ? 22.216 -3.249 -25.765 1.00 81.38 259 LYS A N 1
ATOM 2087 C CA . LYS A 1 259 ? 22.717 -3.339 -27.152 1.00 81.38 259 LYS A CA 1
ATOM 2088 C C . LYS A 1 259 ? 23.377 -2.042 -27.605 1.00 81.38 259 LYS A C 1
ATOM 2090 O O . LYS A 1 259 ? 24.413 -2.078 -28.270 1.00 81.38 259 LYS A O 1
ATOM 2095 N N . LEU A 1 260 ? 22.792 -0.899 -27.244 1.00 78.81 260 LEU A N 1
ATOM 2096 C CA . LEU A 1 260 ? 23.384 0.405 -27.512 1.00 78.81 260 LEU A CA 1
ATOM 2097 C C . LEU A 1 260 ? 24.757 0.520 -26.843 1.00 78.81 260 LEU A C 1
ATOM 2099 O O . LEU A 1 260 ? 25.724 0.880 -27.515 1.00 78.81 260 LEU A O 1
ATOM 2103 N N . ALA A 1 261 ? 24.864 0.184 -25.555 1.00 72.62 261 ALA A N 1
ATOM 2104 C CA . ALA A 1 261 ? 26.133 0.239 -24.832 1.00 72.62 261 ALA A CA 1
ATOM 2105 C C . ALA A 1 261 ? 27.210 -0.640 -25.502 1.00 72.62 261 ALA A C 1
ATOM 2107 O O . ALA A 1 261 ? 28.334 -0.182 -25.731 1.00 72.62 261 ALA A O 1
ATOM 2108 N N . PHE A 1 262 ? 26.850 -1.860 -25.913 1.00 72.56 262 PHE A N 1
ATOM 2109 C CA . PHE A 1 262 ? 27.753 -2.778 -26.614 1.00 72.56 262 PHE A CA 1
ATOM 2110 C C . PHE A 1 262 ? 28.172 -2.277 -28.009 1.00 72.56 262 PHE A C 1
ATOM 2112 O O . PHE A 1 262 ? 29.325 -2.421 -28.417 1.00 72.56 262 PHE A O 1
ATOM 2119 N N . PHE A 1 263 ? 27.265 -1.648 -28.760 1.00 72.94 263 PHE A N 1
ATOM 2120 C CA . PHE A 1 263 ? 27.585 -1.101 -30.082 1.00 72.94 263 PHE A CA 1
ATOM 2121 C C . PHE A 1 263 ? 28.653 0.000 -30.010 1.00 72.94 263 PHE A C 1
ATOM 2123 O O . PHE A 1 263 ? 29.607 0.036 -30.799 1.00 72.94 263 PHE A O 1
ATOM 2130 N N . PHE A 1 264 ? 28.513 0.894 -29.033 1.00 68.56 264 PHE A N 1
ATOM 2131 C CA . PHE A 1 264 ? 29.486 1.953 -28.815 1.00 68.56 264 PHE A CA 1
ATOM 2132 C C . PHE A 1 264 ? 30.839 1.390 -28.351 1.00 68.56 264 PHE A C 1
ATOM 2134 O O . PHE A 1 264 ? 31.865 1.862 -28.834 1.00 68.56 264 PHE A O 1
ATOM 2141 N N . GLN A 1 265 ? 30.871 0.314 -27.553 1.00 65.44 265 GLN A N 1
ATOM 2142 C CA . GLN A 1 265 ? 32.110 -0.398 -27.200 1.00 65.44 265 GLN A CA 1
ATOM 2143 C C . GLN A 1 265 ? 32.916 -0.834 -28.441 1.00 65.44 265 GLN A C 1
ATOM 2145 O O . GLN A 1 265 ? 34.107 -0.535 -28.538 1.00 65.44 265 GLN A O 1
ATOM 2150 N N . GLY A 1 266 ? 32.278 -1.509 -29.406 1.00 60.03 266 GLY A N 1
ATOM 2151 C CA . GLY A 1 266 ? 32.960 -2.029 -30.601 1.00 60.03 266 GLY A CA 1
ATOM 2152 C C . GLY A 1 266 ? 33.537 -0.941 -31.515 1.00 60.03 266 GLY A C 1
ATOM 2153 O O . GLY A 1 266 ? 34.576 -1.147 -32.145 1.00 60.03 266 GLY A O 1
ATOM 2154 N N . SER A 1 267 ? 32.895 0.230 -31.539 1.00 56.53 267 SER A N 1
ATOM 2155 C CA . SER A 1 267 ? 33.295 1.388 -32.350 1.00 56.53 267 SER A CA 1
ATOM 2156 C C . SER A 1 267 ? 34.438 2.201 -31.722 1.00 56.53 267 SER A C 1
ATOM 2158 O O . SER A 1 267 ? 35.228 2.820 -32.438 1.00 56.53 267 SER A O 1
ATOM 2160 N N . PHE A 1 268 ? 34.541 2.216 -30.388 1.00 53.66 268 PHE A N 1
ATOM 2161 C CA . PHE A 1 268 ? 35.642 2.879 -29.678 1.00 53.66 268 PHE A CA 1
ATOM 2162 C C . PHE A 1 268 ? 36.919 2.027 -29.674 1.00 53.66 268 PHE A C 1
ATOM 2164 O O . PHE A 1 268 ? 37.996 2.562 -29.935 1.00 53.66 268 PHE A O 1
ATOM 2171 N N . ASP A 1 269 ? 36.808 0.704 -29.511 1.00 50.25 269 ASP A N 1
ATOM 2172 C CA . ASP A 1 269 ? 37.971 -0.202 -29.508 1.00 50.25 269 ASP A CA 1
ATOM 2173 C C . ASP A 1 269 ? 38.666 -0.288 -30.889 1.00 50.25 269 ASP A C 1
ATOM 2175 O O . ASP A 1 269 ? 39.875 -0.507 -30.992 1.00 50.25 269 ASP A O 1
ATOM 2179 N N . THR A 1 270 ? 37.929 -0.050 -31.982 1.00 49.19 270 THR A N 1
ATOM 2180 C CA . THR A 1 270 ? 38.506 0.063 -33.337 1.00 49.19 270 THR A CA 1
ATOM 2181 C C . THR A 1 270 ? 39.204 1.403 -33.573 1.00 49.19 270 THR A C 1
ATOM 2183 O O . THR A 1 270 ? 40.221 1.445 -34.269 1.00 49.19 270 THR A O 1
ATOM 2186 N N . LYS A 1 271 ? 38.705 2.499 -32.984 1.00 46.88 271 LYS A N 1
ATOM 2187 C CA . LYS A 1 271 ? 39.327 3.826 -33.113 1.00 46.88 271 LYS A CA 1
ATOM 2188 C C . LYS A 1 271 ? 40.659 3.911 -32.371 1.00 46.88 271 LYS A C 1
ATOM 2190 O O . LYS A 1 271 ? 41.623 4.398 -32.962 1.00 46.88 271 LYS A O 1
ATOM 2195 N N . ASP A 1 272 ? 40.750 3.363 -31.161 1.00 43.47 272 ASP A N 1
ATOM 2196 C CA . ASP A 1 272 ? 42.008 3.343 -30.400 1.00 43.47 272 ASP A CA 1
ATOM 2197 C C . ASP A 1 272 ? 43.086 2.477 -31.074 1.00 43.47 272 ASP A C 1
ATOM 2199 O O . ASP A 1 272 ? 44.237 2.900 -31.192 1.00 43.47 272 ASP A O 1
ATOM 2203 N N . LYS A 1 273 ? 42.722 1.323 -31.656 1.00 40.69 273 LYS A N 1
ATOM 2204 C CA . LYS A 1 273 ? 43.668 0.489 -32.428 1.00 40.69 273 LYS A CA 1
ATOM 2205 C C . LYS A 1 273 ? 44.161 1.165 -33.714 1.00 40.69 273 LYS A C 1
ATOM 2207 O O . LYS A 1 273 ? 45.314 0.979 -34.102 1.00 40.69 273 LYS A O 1
ATOM 2212 N N . SER A 1 274 ? 43.324 1.981 -34.362 1.00 40.53 274 SER A N 1
ATOM 2213 C CA . SER A 1 274 ? 43.719 2.748 -35.555 1.00 40.53 274 SER A CA 1
ATOM 2214 C C . SER A 1 274 ? 44.674 3.914 -35.248 1.00 40.53 274 SER A C 1
ATOM 2216 O O . SER A 1 274 ? 45.490 4.282 -36.098 1.00 40.53 274 SER A O 1
ATOM 2218 N N . MET A 1 275 ? 44.628 4.466 -34.027 1.00 39.50 275 MET A N 1
ATOM 2219 C CA . MET A 1 275 ? 45.567 5.500 -33.570 1.00 39.50 275 MET A CA 1
ATOM 2220 C C . MET A 1 275 ? 46.925 4.937 -33.132 1.00 39.50 275 MET A C 1
ATOM 2222 O O . MET A 1 275 ? 47.928 5.644 -33.226 1.00 39.50 275 MET A O 1
ATOM 2226 N N . ASP A 1 276 ? 46.990 3.676 -32.698 1.00 41.09 276 ASP A N 1
ATOM 2227 C CA . ASP A 1 276 ? 48.248 3.054 -32.262 1.00 41.09 276 ASP A CA 1
ATOM 2228 C C . ASP A 1 276 ? 49.089 2.519 -33.444 1.00 41.09 276 ASP A C 1
ATOM 2230 O O . ASP A 1 276 ? 50.316 2.581 -33.427 1.00 41.09 276 ASP A O 1
ATOM 2234 N N . GLN A 1 277 ? 48.451 2.100 -34.546 1.00 40.97 277 GLN A N 1
ATOM 2235 C CA . GLN A 1 277 ? 49.148 1.717 -35.790 1.00 40.97 277 GLN A CA 1
ATOM 2236 C C . GLN A 1 277 ? 49.670 2.898 -36.625 1.00 40.97 277 GLN A C 1
ATOM 2238 O O . GLN A 1 277 ? 50.470 2.695 -37.538 1.00 40.97 277 GLN A O 1
ATOM 2243 N N . SER A 1 278 ? 49.232 4.124 -36.337 1.00 40.34 278 SER A N 1
ATOM 2244 C CA . SER A 1 278 ? 49.622 5.334 -37.073 1.00 40.34 278 SER A CA 1
ATOM 2245 C C . SER A 1 278 ? 50.718 6.155 -36.381 1.00 40.34 278 SER A C 1
ATOM 2247 O O . SER A 1 278 ? 51.096 7.215 -36.883 1.00 40.34 278 SER A O 1
ATOM 2249 N N . ARG A 1 279 ? 51.297 5.656 -35.278 1.00 33.94 279 ARG A N 1
ATOM 2250 C CA . ARG A 1 279 ? 52.545 6.196 -34.722 1.00 33.94 279 ARG A CA 1
ATOM 2251 C C . ARG A 1 279 ? 53.755 5.566 -35.429 1.00 33.94 279 ARG A C 1
ATOM 2253 O O . ARG A 1 279 ? 54.012 4.379 -35.222 1.00 33.94 279 ARG A O 1
ATOM 2260 N N . PRO A 1 280 ? 54.520 6.315 -36.247 1.00 41.97 280 PRO A N 1
ATOM 2261 C CA . PRO A 1 280 ? 55.813 5.831 -36.712 1.00 41.97 280 PRO A CA 1
ATOM 2262 C C . PRO A 1 280 ? 56.753 5.676 -35.505 1.00 41.97 280 PRO A C 1
ATOM 2264 O O . PRO A 1 280 ? 56.740 6.513 -34.601 1.00 41.97 280 PRO A O 1
ATOM 2267 N N . ARG A 1 281 ? 57.516 4.575 -35.486 1.00 38.53 281 ARG A N 1
ATOM 2268 C CA . ARG A 1 281 ? 58.625 4.365 -34.542 1.00 38.53 281 ARG A CA 1
ATOM 2269 C C . ARG A 1 281 ? 59.705 5.425 -34.711 1.00 38.53 281 ARG A C 1
ATOM 2271 O O . ARG A 1 281 ? 59.950 5.810 -35.876 1.00 38.53 281 ARG A O 1
#

pLDDT: mean 74.4, std 15.33, range [33.94, 95.38]

Secondary structure (DSSP, 8-state):
--SSSS--PPPPS----------HHHHHHHHHHHHHHHHHHHHHHHHHHHHHHHHHHHTSS-HHHHHHHHHHHHHHHHHHHHHHHHHHHHHHHHHHHTS-TT------TTTS-HHHHHHHHHHHHHIIIIIHHHH-TTT-TTS---BTTBPPPHHHHTT---TT-TT-SS-TT-BHHHHHHHHHHHHHHHS--SSS----TT--HHHHHHHHHHHHHTT---TT---HHHHHHHHHHHHHS-SPPPHHHHHHHHHHHHHHHHHHHHHHHHHHHHHHTT---

Sequence (281 aa):
MSRYIDDYTQPNPRENFISLRLPQRVFIWLYSISLFFFTVLTIGFVAVTPIDVIKQTLGTSSSGIKLFIVIIICIVFLVASLFLYFLRLYQNRISLNDIPSKSVYIPFYGDLSKDVCAYIDKKLVECLTDIKVKAGPLHNHDVVINHPGMAPPEYIQKRNKSPSGDGTLLPPNSCYEDVIRSLGDRFSVDGRILTQIDIPKSYSFREMIISLTKLVKAGENPPNFPDVKKMIELYEEFKFSGELINERDLLVFMVEFDKLAFFFQGSFDTKDKSMDQSRPR

InterPro domains:
  IPR038869 Defect at low temperature protein 1 [PTHR40021] (23-258)

Foldseek 3Di:
DPDPPPPPDDDDPDDPPPPPPPPVVVVVVVVVVVVVVVVVVVVVVLVVVLVVLLVVLVPDDDPPVSVVVSVVSVVVSVVVVVVVVVVVVVVVVVVVVVPPPPDPDDDDDPSDDPVVVVVVVVVVCCCVPPVCCVVDPQNVLVDQDFDFQFQAAPVSQVSHPDPVSFSNPDHHGDGLLVVVVVQQVCCQPQCDHPDPDHDPNPDDPVNLLVVLVVCVVVVDDDPLQAPSVLLVVLVCCSPPVPDGHGPVSSVSNSSSVVSSSVVSVVVVVVVVVVVVVPDDD